Protein AF-A0A812I6Y3-F1 (afdb_monomer_lite)

Secondary structure (DSSP, 8-state):
-----------EEEEEEE-TTS-EEEEEEEEETTSBHHHHHHHHHHHTTS-GGGEEEEETTEEPPTTSBTGGGT--SEEEEEEEEHHHHHHHHHHHHHHHHHTSTT--HHHHHHHHHHHHHHHHHHHHHHHHHTHHHHH--SPPTTHHHHHHH-HHHH-SS--HHHHHHB-TTS-BSSSSS--GGG--HHHHHHH---TT---S----S-------

Foldseek 3Di:
DDDDPDDPDDQWAQEFEAAPVRHTPDDRDIHHQQDFVLVVLVVSCVSNVHDSVQKWKDAPNDTRDRGDGNVVVVRGYYGYIHIGGNVVVVVVVVVVVVVVCVVDPPDDPVVVVCVVCVVVVVVVVVVVVVVVVCVVVVVDPADPDCLCQLQVPACCAPPPDHDPVQLQQAFSNNDGPPDDPDDNPRNDSPVSVVNRDDPPPPPDDDPSDPPPPPDD

Structure (mmCIF, N/CA/C/O backbone):
data_AF-A0A812I6Y3-F1
#
_entry.id   AF-A0A812I6Y3-F1
#
loop_
_atom_site.group_PDB
_atom_site.id
_atom_site.type_symbol
_atom_site.label_atom_id
_atom_site.label_alt_id
_atom_site.label_comp_id
_atom_site.label_asym_id
_atom_site.label_entity_id
_atom_site.label_seq_id
_atom_site.pdbx_PDB_ins_code
_atom_site.Cartn_x
_atom_site.Cartn_y
_atom_site.Cartn_z
_atom_site.occupancy
_atom_site.B_iso_or_equiv
_atom_site.auth_seq_id
_atom_site.auth_comp_id
_atom_site.auth_asym_id
_atom_site.auth_atom_id
_atom_site.pdbx_PDB_model_num
ATOM 1 N N . MET A 1 1 ? -76.476 -5.829 12.405 1.00 42.19 1 MET A N 1
ATOM 2 C CA . MET A 1 1 ? -75.530 -4.706 12.595 1.00 42.19 1 MET A CA 1
ATOM 3 C C . MET A 1 1 ? -74.324 -5.378 13.196 1.00 42.19 1 MET A C 1
ATOM 5 O O . MET A 1 1 ? -74.205 -5.442 14.410 1.00 42.19 1 MET A O 1
ATOM 9 N N . ASP A 1 2 ? -73.574 -6.031 12.317 1.00 35.44 2 ASP A N 1
ATOM 10 C CA . ASP A 1 2 ? -72.583 -7.033 12.686 1.00 35.44 2 ASP A CA 1
ATOM 11 C C . ASP A 1 2 ? -71.200 -6.400 12.647 1.00 35.44 2 ASP A C 1
ATOM 13 O O . ASP A 1 2 ? -70.828 -5.766 11.660 1.00 35.44 2 ASP A O 1
ATOM 17 N N . ASP A 1 3 ? -70.492 -6.562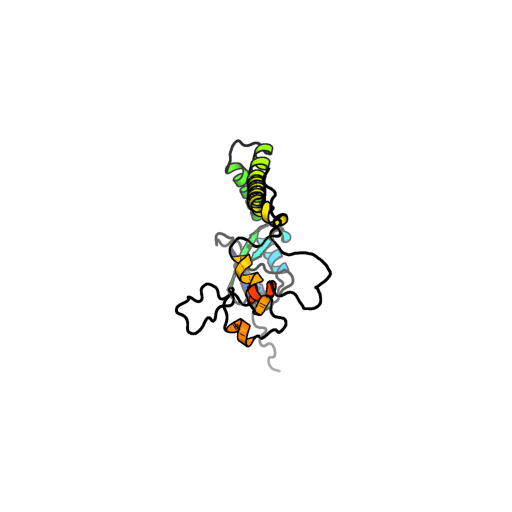 13.760 1.00 41.16 3 ASP A N 1
ATOM 18 C CA . ASP A 1 3 ? -69.083 -6.930 13.836 1.00 41.16 3 ASP A CA 1
ATOM 19 C C . ASP A 1 3 ? -68.162 -6.385 12.739 1.00 41.16 3 ASP A C 1
ATOM 21 O O . ASP A 1 3 ? -67.809 -7.054 11.769 1.00 41.16 3 ASP A O 1
ATOM 25 N N . SER A 1 4 ? -67.642 -5.184 12.978 1.00 39.94 4 SER A N 1
ATOM 26 C CA . SER A 1 4 ? -66.424 -4.701 12.329 1.00 39.94 4 SER A CA 1
ATOM 27 C C . SER A 1 4 ? -65.450 -4.158 13.375 1.00 39.94 4 SER A C 1
ATOM 29 O O . SER A 1 4 ? -65.183 -2.962 13.451 1.00 39.94 4 SER A O 1
ATOM 31 N N . ALA A 1 5 ? -64.934 -5.069 14.202 1.00 38.00 5 ALA A N 1
ATOM 32 C CA . ALA A 1 5 ? -63.750 -4.883 15.042 1.00 38.00 5 ALA A CA 1
ATOM 33 C C . ALA A 1 5 ? -62.845 -6.125 14.923 1.00 38.00 5 ALA A C 1
ATOM 35 O O . ALA A 1 5 ? -62.518 -6.788 15.903 1.00 38.00 5 ALA A O 1
ATOM 36 N N . ALA A 1 6 ? -62.486 -6.481 13.687 1.00 38.84 6 ALA A N 1
ATOM 37 C CA . ALA A 1 6 ? -61.547 -7.555 13.396 1.00 38.84 6 ALA A CA 1
ATOM 38 C C . ALA A 1 6 ? -60.122 -6.994 13.218 1.00 38.84 6 ALA A C 1
ATOM 40 O O . ALA A 1 6 ? -59.865 -6.206 12.313 1.00 38.84 6 ALA A O 1
ATOM 41 N N . ALA A 1 7 ? -59.219 -7.469 14.082 1.00 41.94 7 ALA A N 1
ATOM 42 C CA . ALA A 1 7 ? -57.785 -7.668 13.854 1.00 41.94 7 ALA A CA 1
ATOM 43 C C . ALA A 1 7 ? -56.897 -6.443 13.526 1.00 41.94 7 ALA A C 1
ATOM 45 O O . ALA A 1 7 ? -56.442 -6.267 12.399 1.00 41.94 7 ALA A O 1
ATOM 46 N N . LEU A 1 8 ? -56.493 -5.689 14.556 1.00 43.31 8 LEU A N 1
ATOM 47 C CA . LEU A 1 8 ? -55.157 -5.074 14.571 1.00 43.31 8 LEU A CA 1
ATOM 48 C C . LEU A 1 8 ? -54.206 -6.082 15.220 1.00 43.31 8 LEU A C 1
ATOM 50 O O . LEU A 1 8 ? -54.137 -6.185 16.441 1.00 43.31 8 LEU A O 1
ATOM 54 N N . GLY A 1 9 ? -53.571 -6.888 14.369 1.00 44.41 9 GLY A N 1
ATOM 55 C CA . GLY A 1 9 ? -52.603 -7.905 14.756 1.00 44.41 9 GLY A CA 1
ATOM 56 C C . GLY A 1 9 ? -51.464 -7.332 15.597 1.00 44.41 9 GLY A C 1
ATOM 57 O O . GLY A 1 9 ? -50.960 -6.235 15.357 1.00 44.41 9 GLY A O 1
ATOM 58 N N . ASP A 1 10 ? -51.114 -8.119 16.599 1.00 57.25 10 ASP A N 1
ATOM 59 C CA . ASP A 1 10 ? -50.075 -7.946 17.601 1.00 57.25 10 ASP A CA 1
ATOM 60 C C . ASP A 1 10 ? -48.670 -7.946 16.958 1.00 57.25 10 ASP A C 1
ATOM 62 O O . ASP A 1 10 ? -47.931 -8.922 17.040 1.00 57.25 10 ASP A O 1
ATOM 66 N N . ASP A 1 11 ? -48.298 -6.864 16.260 1.00 74.00 11 ASP A N 1
ATOM 67 C CA . ASP A 1 11 ? -46.934 -6.641 15.744 1.00 74.00 11 ASP A CA 1
ATOM 68 C C . ASP A 1 11 ? -46.012 -6.180 16.886 1.00 74.00 11 ASP A C 1
ATOM 70 O O . ASP A 1 11 ? -45.463 -5.072 16.896 1.00 74.00 11 ASP A O 1
ATOM 74 N N . SER A 1 12 ? -45.903 -7.015 17.909 1.00 75.56 12 SER A N 1
ATOM 75 C CA . SER A 1 12 ? -45.109 -6.773 19.100 1.00 75.56 12 SER A CA 1
ATOM 76 C C . SER A 1 12 ? -43.854 -7.660 19.057 1.00 75.56 12 SER A C 1
ATOM 78 O O . SER A 1 12 ? -43.869 -8.784 18.551 1.00 75.56 12 SER A O 1
ATOM 80 N N . VAL A 1 13 ? -42.706 -7.092 19.425 1.00 82.50 13 VAL A N 1
ATOM 81 C CA . VAL A 1 13 ? -41.385 -7.726 19.309 1.00 82.50 13 VAL A CA 1
ATOM 82 C C . VAL A 1 13 ? -40.854 -7.937 20.717 1.00 82.50 13 VAL A C 1
ATOM 84 O O . VAL A 1 13 ? -40.720 -6.981 21.482 1.00 82.50 13 VAL A O 1
ATOM 87 N N . ASN A 1 14 ? -40.515 -9.182 21.050 1.00 84.69 14 ASN A N 1
ATOM 88 C CA . ASN A 1 14 ? -39.874 -9.504 22.319 1.00 84.69 14 ASN A CA 1
ATOM 89 C C . ASN A 1 14 ? -38.379 -9.246 22.192 1.00 84.69 14 ASN A C 1
ATOM 91 O O . ASN A 1 14 ? -37.686 -9.910 21.417 1.00 84.69 14 ASN A O 1
ATOM 95 N N . ILE A 1 15 ? -37.880 -8.273 22.949 1.00 85.44 15 ILE A N 1
ATOM 96 C CA . ILE A 1 15 ? -36.483 -7.860 22.872 1.00 85.44 15 ILE A CA 1
ATOM 97 C C . ILE A 1 15 ? -35.781 -8.211 24.178 1.00 85.44 15 ILE A C 1
ATOM 99 O O . ILE A 1 15 ? -36.248 -7.886 25.271 1.00 85.44 15 ILE A O 1
ATOM 103 N N . THR A 1 16 ? -34.625 -8.858 24.056 1.00 88.00 16 THR A N 1
ATOM 104 C CA . THR A 1 16 ? -33.692 -9.078 25.163 1.00 88.00 16 THR A CA 1
ATOM 105 C C . THR A 1 16 ? -32.393 -8.334 24.887 1.00 88.00 16 THR A C 1
ATOM 107 O O . THR A 1 16 ? -31.861 -8.357 23.782 1.00 88.00 16 THR A O 1
ATOM 110 N N . GLY A 1 17 ? -31.882 -7.627 25.888 1.00 86.88 17 GLY A N 1
ATOM 111 C CA . GLY A 1 17 ? -30.605 -6.931 25.845 1.00 86.88 17 GLY A CA 1
ATOM 112 C C . GLY A 1 17 ? -29.535 -7.751 26.553 1.00 86.88 17 GLY A C 1
ATOM 113 O O . GLY A 1 17 ? -29.633 -7.961 27.759 1.00 86.88 17 GLY A O 1
ATOM 114 N N . SER A 1 18 ? -28.495 -8.187 25.851 1.00 86.00 18 SER A N 1
ATOM 115 C CA . SER A 1 18 ? -27.320 -8.844 26.433 1.00 86.00 18 SER A CA 1
ATOM 116 C C . SER A 1 18 ? -26.106 -7.919 26.419 1.00 86.00 18 SER A C 1
ATOM 118 O O . SER A 1 18 ? -25.994 -7.030 25.580 1.00 86.00 18 SER A O 1
ATOM 120 N N . ASN A 1 19 ? -25.153 -8.122 27.323 1.00 84.12 19 ASN A N 1
ATOM 121 C CA . ASN A 1 19 ? -23.837 -7.490 27.190 1.00 84.12 19 ASN A CA 1
ATOM 122 C C . ASN A 1 19 ? -22.954 -8.251 26.184 1.00 84.12 19 ASN A C 1
ATOM 124 O O . ASN A 1 19 ? -23.345 -9.279 25.631 1.00 84.12 19 ASN A O 1
ATOM 128 N N . LEU A 1 20 ? -21.728 -7.761 25.976 1.00 75.25 20 LEU A N 1
ATOM 129 C CA . LEU A 1 20 ? -20.729 -8.396 25.106 1.00 75.25 20 LEU A CA 1
ATOM 130 C C . LEU A 1 20 ? -20.284 -9.787 25.589 1.00 75.25 20 LEU A C 1
ATOM 132 O O . LEU A 1 20 ? -19.821 -10.583 24.782 1.00 75.25 20 LEU A O 1
ATOM 136 N N . SER A 1 21 ? -20.435 -10.097 26.881 1.00 75.81 21 SER A N 1
ATOM 137 C CA . SER A 1 21 ? -20.191 -11.444 27.416 1.00 75.81 21 SER A CA 1
ATOM 138 C C . SER A 1 21 ? -21.377 -12.400 27.226 1.00 75.81 21 SER A C 1
ATOM 140 O O . SER A 1 21 ? -21.319 -13.531 27.694 1.00 75.81 21 SER A O 1
ATOM 142 N N . GLY A 1 22 ? -22.455 -11.959 26.569 1.00 75.94 22 GLY A N 1
ATOM 143 C CA . GLY A 1 22 ? -23.638 -12.773 26.288 1.00 75.94 22 GLY A CA 1
ATOM 144 C C . GLY A 1 22 ? -24.607 -12.934 27.463 1.00 75.94 22 GLY A C 1
ATOM 145 O O . GLY A 1 22 ? -25.641 -13.577 27.307 1.00 75.94 22 GLY A O 1
ATOM 146 N N . SER A 1 23 ? -24.334 -12.335 28.628 1.00 83.69 23 SER A N 1
ATOM 147 C CA . SER A 1 23 ? -25.278 -12.363 29.749 1.00 83.69 23 SER A CA 1
ATOM 148 C C . SER A 1 23 ? -26.390 -11.344 29.521 1.00 83.69 23 SER A C 1
ATOM 150 O O . SER A 1 23 ? -2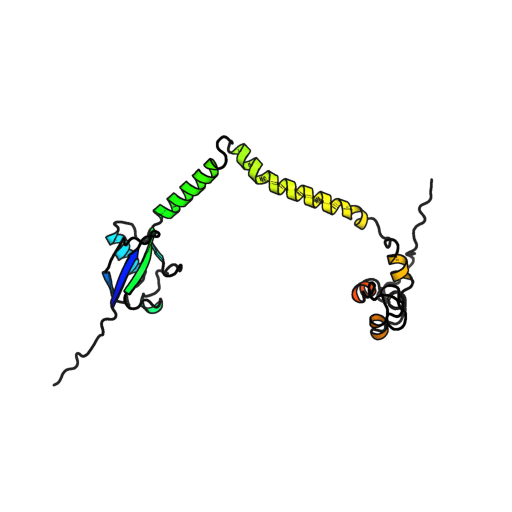6.112 -10.202 29.145 1.00 83.69 23 SER A O 1
ATOM 152 N N . ILE A 1 24 ? -27.631 -11.743 29.780 1.00 85.00 24 ILE A N 1
ATOM 153 C CA . ILE A 1 24 ? -28.811 -10.884 29.662 1.00 85.00 24 ILE A CA 1
ATOM 154 C C . ILE A 1 24 ? -28.743 -9.799 30.744 1.00 85.00 24 ILE A C 1
ATOM 156 O O . ILE A 1 24 ? -28.605 -10.095 31.928 1.00 85.00 24 ILE A O 1
ATOM 160 N N . VAL A 1 25 ? -28.797 -8.538 30.322 1.00 85.94 25 VAL A N 1
ATOM 161 C CA . VAL A 1 25 ? -28.745 -7.339 31.177 1.00 85.94 25 VAL A CA 1
ATOM 162 C C . VAL A 1 25 ? -30.089 -6.610 31.201 1.00 85.94 25 VAL A C 1
ATOM 164 O O . VAL A 1 25 ? -30.364 -5.858 32.132 1.00 85.94 25 VAL A O 1
ATOM 167 N N . TRP A 1 26 ? -30.933 -6.821 30.191 1.00 85.94 26 TRP A N 1
ATOM 168 C CA . TRP A 1 26 ? -32.245 -6.193 30.078 1.00 85.94 26 TRP A CA 1
ATOM 169 C C . TRP A 1 26 ? -33.227 -7.103 29.322 1.00 85.94 26 TRP A C 1
ATOM 171 O O . TRP A 1 26 ? -32.816 -7.875 28.458 1.00 85.94 26 TRP A O 1
ATOM 181 N N . GLY A 1 27 ? -34.521 -7.004 29.628 1.00 83.31 27 GLY A N 1
ATOM 182 C CA . GLY A 1 27 ? -35.582 -7.827 29.034 1.00 83.31 27 GLY A CA 1
ATOM 183 C C . GLY A 1 27 ? -35.810 -9.182 29.733 1.00 83.31 27 GLY A C 1
ATOM 184 O O . GLY A 1 27 ? -35.164 -9.468 30.745 1.00 83.31 27 GLY A O 1
ATOM 185 N N . PRO A 1 28 ? -36.727 -10.022 29.211 1.00 83.50 28 PRO A N 1
ATOM 186 C CA . PRO A 1 28 ? -37.525 -9.803 28.000 1.00 83.50 28 PRO A CA 1
ATOM 187 C C . PRO A 1 28 ? -38.602 -8.731 28.203 1.00 83.50 28 PRO A C 1
ATOM 189 O O . PRO A 1 28 ? -39.336 -8.756 29.188 1.00 83.50 28 PRO A O 1
ATOM 192 N N . GLU A 1 29 ? -38.694 -7.790 27.267 1.00 85.88 29 GLU A N 1
ATOM 193 C CA . GLU A 1 29 ? -39.730 -6.753 27.254 1.00 85.88 29 GLU A CA 1
ATOM 194 C C . GLU A 1 29 ? -40.392 -6.720 25.875 1.00 85.88 29 GLU A C 1
ATOM 196 O O . GLU A 1 29 ? -39.715 -6.850 24.850 1.00 85.88 29 GLU A O 1
ATOM 201 N N . ASN A 1 30 ? -41.719 -6.595 25.860 1.00 85.50 30 ASN A N 1
ATOM 202 C CA . ASN A 1 30 ? -42.488 -6.601 24.627 1.00 85.50 30 ASN A CA 1
ATOM 203 C C . ASN A 1 30 ? -42.682 -5.164 24.125 1.00 85.50 30 ASN A C 1
ATOM 205 O O . ASN A 1 30 ? -43.303 -4.343 24.803 1.00 85.50 30 ASN A O 1
ATOM 209 N N . VAL A 1 31 ? -42.131 -4.863 22.948 1.00 85.88 31 VAL A N 1
ATOM 210 C CA . VAL A 1 31 ? -42.106 -3.517 22.370 1.00 85.88 31 VAL A CA 1
ATOM 211 C C . VAL A 1 31 ? -42.832 -3.516 21.021 1.00 85.88 31 VAL A C 1
ATOM 213 O O . VAL A 1 31 ? -42.541 -4.360 20.172 1.00 85.88 31 VAL A O 1
ATOM 216 N N . PRO A 1 32 ? -43.750 -2.568 20.760 1.00 85.81 32 PRO A N 1
ATOM 217 C CA . PRO A 1 32 ? -44.427 -2.479 19.468 1.00 85.81 32 PRO A CA 1
ATOM 218 C C . PRO A 1 32 ? -43.431 -2.260 18.317 1.00 85.81 32 PRO A C 1
ATOM 220 O O . PRO A 1 32 ? -42.612 -1.343 18.373 1.00 85.81 32 PRO A O 1
ATOM 223 N N . ALA A 1 33 ? -43.547 -3.006 17.213 1.00 81.00 33 ALA A N 1
ATOM 224 C CA . ALA A 1 33 ? -42.631 -2.928 16.061 1.00 81.00 33 ALA A CA 1
ATOM 225 C C . ALA A 1 33 ? -42.583 -1.544 15.375 1.00 81.00 33 ALA A C 1
ATOM 227 O O . ALA A 1 33 ? -41.651 -1.227 14.629 1.00 81.00 33 ALA A O 1
ATOM 228 N N . ARG A 1 34 ? -43.599 -0.710 15.629 1.00 81.50 34 ARG A N 1
ATOM 229 C CA . ARG A 1 34 ? -43.702 0.680 15.159 1.00 81.50 34 ARG A CA 1
ATOM 230 C C . ARG A 1 34 ? -42.867 1.677 15.966 1.00 81.50 34 ARG A C 1
ATOM 232 O O . ARG A 1 34 ? -42.741 2.822 15.539 1.00 81.50 34 ARG A O 1
ATOM 239 N N . GLU A 1 35 ? -42.345 1.288 17.128 1.00 83.12 35 GLU A N 1
ATOM 240 C CA . GLU A 1 35 ? -41.520 2.186 17.931 1.00 83.12 35 GLU A CA 1
ATOM 241 C C . GLU A 1 35 ? -40.180 2.494 17.254 1.00 83.12 35 GLU A C 1
ATOM 243 O O . GLU A 1 35 ? -39.629 1.705 16.479 1.00 83.12 35 GLU A O 1
ATOM 248 N N . SER A 1 36 ? -39.664 3.690 17.541 1.00 87.31 36 SER A N 1
ATOM 249 C CA . SER A 1 36 ? -38.342 4.108 17.093 1.00 87.31 36 SER A CA 1
ATOM 250 C C . SER A 1 36 ? -37.255 3.497 17.971 1.00 87.31 36 SER A C 1
ATOM 252 O O . SER A 1 36 ? -37.438 3.263 19.171 1.00 87.31 36 SER A O 1
ATOM 254 N N . ILE A 1 37 ? -36.074 3.308 17.387 1.00 86.44 37 ILE A N 1
ATOM 255 C CA . ILE A 1 37 ? -34.893 2.840 18.121 1.00 86.44 37 ILE A CA 1
ATOM 256 C C . ILE A 1 37 ? -34.522 3.798 19.263 1.00 86.44 37 ILE A C 1
ATOM 258 O O . ILE A 1 37 ? -34.027 3.356 20.298 1.00 86.44 37 ILE A O 1
ATOM 262 N N . GLU A 1 38 ? -34.800 5.097 19.131 1.00 87.31 38 GLU A N 1
ATOM 263 C CA . GLU A 1 38 ? -34.567 6.064 20.208 1.00 87.31 38 GLU A CA 1
ATOM 264 C C . GLU A 1 38 ? -35.496 5.847 21.416 1.00 87.31 38 GLU A C 1
ATOM 266 O O . GLU A 1 38 ? -35.051 5.987 22.559 1.00 87.31 38 GLU A O 1
ATOM 271 N N . SER A 1 39 ? -36.760 5.467 21.197 1.00 87.31 39 SER A N 1
ATOM 272 C CA . SER A 1 39 ? -37.682 5.098 22.282 1.00 87.31 39 SER A CA 1
ATOM 273 C C . SER A 1 39 ? -37.210 3.835 22.997 1.00 87.31 39 SER A C 1
ATOM 275 O O . SER A 1 39 ? -37.091 3.841 24.225 1.00 87.31 39 SER A O 1
ATOM 277 N N . LEU A 1 40 ? -36.811 2.812 22.233 1.00 87.69 40 LEU A N 1
ATOM 278 C CA . LEU A 1 40 ? -36.209 1.596 22.778 1.00 87.69 40 LEU A CA 1
ATOM 279 C C . LEU A 1 40 ? -34.945 1.917 23.588 1.00 87.69 40 LEU A C 1
ATOM 281 O O . LEU A 1 40 ? -34.776 1.446 24.709 1.00 87.69 40 LEU A O 1
ATOM 285 N N . ARG A 1 41 ? -34.074 2.791 23.074 1.00 88.88 41 ARG A N 1
ATOM 286 C CA . ARG A 1 41 ? -32.860 3.217 23.778 1.00 88.88 41 ARG A CA 1
ATOM 287 C C . ARG A 1 41 ? -33.173 3.894 25.108 1.00 88.88 41 ARG A C 1
ATOM 289 O O . ARG A 1 41 ? -32.461 3.665 26.082 1.00 88.88 41 ARG A O 1
ATOM 296 N N . ARG A 1 42 ? -34.229 4.709 25.179 1.00 88.69 42 ARG A N 1
ATOM 297 C CA . ARG A 1 42 ? -34.679 5.334 26.435 1.00 88.69 42 ARG A CA 1
ATOM 298 C C . ARG A 1 42 ? -35.250 4.315 27.417 1.00 88.69 42 ARG A C 1
ATOM 300 O O . ARG A 1 42 ? -34.997 4.459 28.612 1.00 88.69 42 ARG A O 1
ATOM 307 N N . LEU A 1 43 ? -35.979 3.309 26.935 1.00 88.69 43 LEU A N 1
ATOM 308 C CA . LEU A 1 43 ? -36.486 2.206 27.758 1.00 88.69 43 LEU A CA 1
ATOM 309 C C . LEU A 1 43 ? -35.339 1.398 28.368 1.00 88.69 43 LEU A C 1
ATOM 311 O O . LEU A 1 43 ? -35.247 1.297 29.590 1.00 88.69 43 LEU A O 1
ATOM 315 N N . VAL A 1 44 ? -34.397 0.946 27.536 1.00 88.69 44 VAL A N 1
ATOM 316 C CA . VAL A 1 44 ? -33.190 0.229 27.979 1.00 88.69 44 VAL A CA 1
ATOM 317 C C . VAL A 1 44 ? -32.385 1.082 28.963 1.00 88.69 44 VAL A C 1
ATOM 319 O O . VAL A 1 44 ? -31.961 0.606 30.014 1.00 88.69 44 VAL A O 1
ATOM 322 N N . ALA A 1 45 ? -32.219 2.375 28.675 1.00 87.94 45 ALA A N 1
ATOM 323 C CA . ALA A 1 45 ? -31.513 3.307 29.551 1.00 87.94 45 ALA A CA 1
ATOM 324 C C . ALA A 1 45 ? -32.177 3.468 30.919 1.00 87.94 45 ALA A C 1
ATOM 326 O O . ALA A 1 45 ? -31.484 3.483 31.937 1.00 87.94 45 ALA A O 1
ATOM 327 N N . ARG A 1 46 ? -33.511 3.531 30.954 1.00 88.00 46 ARG A N 1
ATOM 328 C CA . ARG A 1 46 ? -34.281 3.571 32.198 1.00 88.00 46 ARG A CA 1
ATOM 329 C C . ARG A 1 46 ? -34.122 2.272 32.986 1.00 88.00 46 ARG A C 1
ATOM 331 O O . ARG A 1 46 ? -33.849 2.343 34.180 1.00 88.00 46 ARG A O 1
ATOM 338 N N . GLY A 1 47 ? -34.227 1.120 32.321 1.00 84.94 47 GLY A N 1
ATOM 339 C CA . GLY A 1 47 ? -34.043 -0.194 32.947 1.00 84.94 47 GLY A CA 1
ATOM 340 C C . GLY A 1 47 ? -32.645 -0.376 33.544 1.00 84.94 47 GLY A C 1
ATOM 341 O O . GLY A 1 47 ? -32.498 -0.925 34.629 1.00 84.94 47 GLY A O 1
ATOM 342 N N . MET A 1 48 ? -31.621 0.163 32.882 1.00 84.88 48 MET A N 1
ATOM 343 C CA . MET A 1 48 ? -30.229 0.089 33.336 1.00 84.88 48 MET A CA 1
ATOM 344 C C . MET A 1 48 ? -29.796 1.243 34.256 1.00 84.88 48 MET A C 1
ATOM 346 O O . MET A 1 48 ? -28.635 1.280 34.658 1.00 84.88 48 MET A O 1
ATOM 350 N N . GLN A 1 49 ? -30.681 2.200 34.568 1.00 88.69 49 GLN A N 1
ATOM 351 C CA . GLN A 1 49 ? -30.353 3.433 35.305 1.00 88.69 49 GLN A CA 1
ATOM 352 C C . GLN A 1 49 ? -29.167 4.215 34.697 1.00 88.69 49 GLN A C 1
ATOM 354 O O . GLN A 1 49 ? -28.311 4.757 35.398 1.00 88.69 49 GLN A O 1
ATOM 359 N N . LYS A 1 50 ? -29.092 4.271 33.364 1.00 87.50 50 LYS A N 1
ATOM 360 C CA . LYS A 1 50 ? -28.040 4.970 32.610 1.00 87.50 50 LYS A CA 1
ATOM 361 C C . LYS A 1 50 ? -28.644 6.062 31.731 1.00 87.50 50 LYS A C 1
ATOM 363 O O . LYS A 1 50 ? -29.843 6.101 31.476 1.00 87.50 50 LYS A O 1
ATOM 368 N N . GLN A 1 51 ? -27.808 6.980 31.256 1.00 85.38 51 GLN A N 1
ATOM 369 C CA . GLN A 1 51 ? -28.252 8.022 30.331 1.00 85.38 51 GLN A CA 1
ATOM 370 C C . GLN A 1 51 ? -28.415 7.444 28.908 1.00 85.38 51 GLN A C 1
ATOM 372 O O . GLN A 1 51 ? -27.519 6.730 28.455 1.00 85.38 51 GLN A O 1
ATOM 377 N N . PRO A 1 52 ? -29.489 7.778 28.161 1.00 82.75 52 PRO A N 1
ATOM 378 C CA . PRO A 1 52 ? -29.759 7.201 26.837 1.00 82.75 52 PRO A CA 1
ATOM 379 C C . PRO A 1 52 ? -28.622 7.370 25.825 1.00 82.75 52 PRO A C 1
ATOM 381 O O . PRO A 1 52 ? -28.319 6.453 25.069 1.00 82.75 52 PRO A O 1
ATOM 384 N N . HIS A 1 53 ? -27.933 8.514 25.841 1.00 83.50 53 HIS A N 1
ATOM 385 C CA . HIS A 1 53 ? -26.823 8.784 24.924 1.00 83.50 53 HIS A CA 1
ATOM 386 C C . HIS A 1 53 ? -25.583 7.910 25.181 1.00 83.50 53 HIS A C 1
ATOM 388 O O . HIS A 1 53 ? -24.753 7.770 24.284 1.00 83.50 53 HIS A O 1
ATOM 394 N N . ARG A 1 54 ? -25.469 7.295 26.369 1.00 82.19 54 ARG A N 1
ATOM 395 C CA . ARG A 1 54 ? -24.376 6.375 26.715 1.00 82.19 54 ARG A CA 1
ATOM 396 C C . ARG A 1 54 ? -24.620 4.944 26.254 1.00 82.19 54 ARG A C 1
ATOM 398 O O . ARG A 1 54 ? -23.732 4.112 26.420 1.00 82.19 54 ARG A O 1
ATOM 405 N N . ILE A 1 55 ? -25.793 4.645 25.703 1.00 85.31 55 ILE A N 1
ATOM 406 C CA . ILE A 1 55 ? -26.161 3.301 25.269 1.00 85.31 55 ILE A CA 1
ATOM 407 C C . ILE A 1 55 ? -26.111 3.223 23.750 1.00 85.31 55 ILE A C 1
ATOM 409 O O . ILE A 1 55 ? -26.645 4.078 23.041 1.00 85.31 55 ILE A O 1
ATOM 413 N N . ARG A 1 56 ? -25.468 2.173 23.246 1.00 87.31 56 ARG A N 1
ATOM 414 C CA . ARG A 1 56 ? -25.529 1.769 21.846 1.00 87.31 56 ARG A CA 1
ATOM 415 C C . ARG A 1 56 ? -26.134 0.379 21.768 1.00 87.31 56 ARG A C 1
ATOM 417 O O . ARG A 1 56 ? -25.716 -0.517 22.496 1.00 87.31 56 ARG A O 1
ATOM 424 N N . LEU A 1 57 ? -27.121 0.235 20.894 1.00 87.31 57 LEU A N 1
ATOM 425 C CA . LEU A 1 57 ? -27.767 -1.035 20.600 1.00 87.31 57 LEU A CA 1
ATOM 426 C C . LEU A 1 57 ? -27.140 -1.589 19.322 1.00 87.31 57 LEU A C 1
ATOM 428 O O . LEU A 1 57 ? -27.049 -0.881 18.316 1.00 87.31 57 LEU A O 1
ATOM 432 N N . VAL A 1 58 ? -26.672 -2.827 19.390 1.00 87.38 58 VAL A N 1
ATOM 433 C CA . VAL A 1 58 ? -25.996 -3.521 18.297 1.00 87.38 58 VAL A CA 1
ATOM 434 C C . VAL A 1 58 ? -26.743 -4.816 18.014 1.00 87.38 58 VAL A C 1
ATOM 436 O O . VAL A 1 58 ? -27.065 -5.562 18.937 1.00 87.38 58 VAL A O 1
ATOM 439 N N . LYS A 1 59 ? -27.011 -5.091 16.740 1.00 85.88 59 LYS A N 1
ATOM 440 C CA . LYS A 1 59 ? -27.555 -6.365 16.266 1.00 85.88 59 LYS A CA 1
ATOM 441 C C . LYS A 1 59 ? -26.645 -6.892 15.169 1.00 85.88 59 LYS A C 1
ATOM 443 O O . LYS A 1 59 ? -26.299 -6.129 14.280 1.00 85.88 59 LYS A O 1
ATOM 448 N N . ASP A 1 60 ? -26.252 -8.162 15.235 1.00 80.56 60 ASP A N 1
ATOM 449 C CA . ASP A 1 60 ? -25.443 -8.820 14.195 1.00 80.56 60 ASP A CA 1
ATOM 450 C C . ASP A 1 60 ? -24.179 -8.029 13.785 1.00 80.56 60 ASP A C 1
ATOM 452 O O . ASP A 1 60 ? -23.745 -8.057 12.639 1.00 80.56 60 ASP A O 1
ATOM 456 N N . SER A 1 61 ? -23.554 -7.333 14.744 1.00 77.62 61 SER A N 1
ATOM 457 C CA . SER A 1 61 ? -22.406 -6.420 14.549 1.00 77.62 61 SER A CA 1
ATOM 458 C C . SER A 1 61 ? -22.710 -5.074 13.873 1.00 77.62 61 SER A C 1
ATOM 460 O O . SER A 1 61 ? -21.798 -4.268 13.690 1.00 77.62 61 SER A O 1
ATOM 462 N N . GLU A 1 62 ? -23.971 -4.771 13.572 1.00 81.62 62 GLU A N 1
ATOM 463 C CA . GLU A 1 62 ? -24.407 -3.467 13.077 1.00 81.62 62 GLU A CA 1
ATOM 464 C C . GLU A 1 62 ? -24.989 -2.592 14.193 1.00 81.62 62 GLU A C 1
ATOM 466 O O . GLU A 1 62 ? -25.772 -3.030 15.040 1.00 81.62 62 GLU A O 1
ATOM 471 N N . VAL A 1 63 ? -24.600 -1.314 14.199 1.00 84.50 63 VAL A N 1
ATOM 472 C CA . VAL A 1 63 ? -25.113 -0.326 15.155 1.00 84.50 63 VAL A CA 1
ATOM 473 C C . VAL A 1 63 ? -26.461 0.187 14.663 1.00 84.50 63 VAL A C 1
ATOM 475 O O . VAL A 1 63 ? -26.546 0.818 13.606 1.00 84.50 63 VAL A O 1
ATOM 478 N N . LEU A 1 64 ? -27.500 -0.025 15.466 1.00 83.88 64 LEU A N 1
ATOM 479 C CA . LEU A 1 64 ? -28.844 0.449 15.162 1.00 83.88 64 LEU A CA 1
ATOM 480 C C . LEU A 1 64 ? -28.887 1.987 15.203 1.00 83.88 64 LEU A C 1
ATOM 482 O O . LEU A 1 64 ? -28.461 2.617 16.175 1.00 83.88 64 LEU A O 1
ATOM 486 N N . LYS A 1 65 ? -29.391 2.602 14.127 1.00 79.75 65 LYS A N 1
ATOM 487 C CA . LYS A 1 65 ? -29.489 4.064 13.978 1.00 79.75 65 LYS A CA 1
ATOM 488 C C . LYS A 1 65 ? -30.792 4.581 14.595 1.00 79.75 65 LYS A C 1
ATOM 490 O O . LYS A 1 65 ? -31.844 3.997 14.395 1.00 79.75 65 LYS A O 1
ATOM 495 N N . GLY A 1 66 ? -30.735 5.697 15.322 1.00 73.56 66 GLY A N 1
ATOM 496 C CA . GLY A 1 66 ? -31.859 6.175 16.145 1.00 73.56 66 GLY A CA 1
ATOM 497 C C . GLY A 1 66 ? -33.129 6.596 15.389 1.00 73.56 66 GLY A C 1
ATOM 498 O O . GLY A 1 66 ? -34.196 6.638 15.996 1.00 73.56 66 GLY A O 1
ATOM 499 N N . GLU A 1 67 ? -33.032 6.896 14.091 1.00 74.75 67 GLU A N 1
ATOM 500 C CA . GLU A 1 67 ? -34.150 7.409 13.281 1.00 74.75 67 GLU A CA 1
ATOM 501 C C . GLU A 1 67 ? -34.995 6.308 12.618 1.00 74.75 67 GLU A C 1
ATOM 503 O O . GLU A 1 67 ? -36.094 6.586 12.140 1.00 74.75 67 GLU A O 1
ATOM 508 N N . SER A 1 68 ? -34.519 5.058 12.589 1.00 79.44 68 SER A N 1
ATOM 509 C CA . SER A 1 68 ? -35.270 3.938 12.020 1.00 79.44 68 SER A CA 1
ATOM 510 C C . SER A 1 68 ? -36.234 3.304 13.030 1.00 79.44 68 SER A C 1
ATOM 512 O O . SER A 1 68 ? -36.028 3.320 14.248 1.00 79.44 68 SER A O 1
ATOM 514 N N . THR A 1 69 ? -37.320 2.741 12.502 1.00 81.00 69 THR A N 1
ATOM 515 C CA . THR A 1 69 ? -38.266 1.915 13.254 1.00 81.00 69 THR A CA 1
ATOM 516 C C . THR A 1 69 ? -37.747 0.486 13.369 1.00 81.00 69 THR A C 1
ATOM 518 O O . THR A 1 69 ? -36.958 0.024 12.540 1.00 81.00 69 THR A O 1
ATOM 521 N N . LEU A 1 70 ? -38.206 -0.244 14.386 1.00 76.3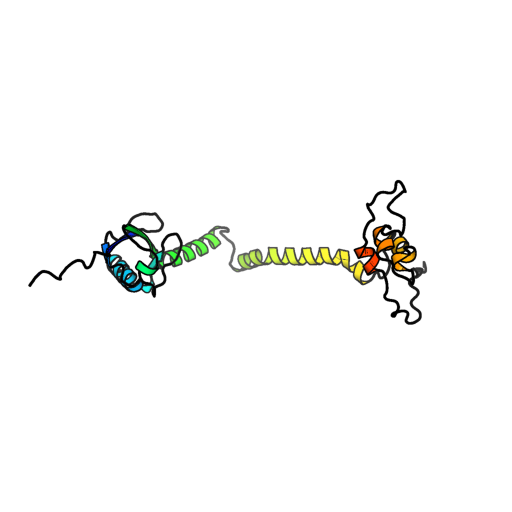8 70 LEU A N 1
ATOM 522 C CA . LEU A 1 70 ? -37.819 -1.646 14.583 1.00 76.38 70 LEU A CA 1
ATOM 523 C C . LEU A 1 70 ? -38.200 -2.508 13.363 1.00 76.38 70 LEU A C 1
ATOM 525 O O . LEU A 1 70 ? -37.406 -3.331 12.902 1.00 76.38 70 LEU A O 1
ATOM 529 N N . ALA A 1 71 ? -39.367 -2.236 12.770 1.00 72.56 71 ALA A N 1
ATOM 530 C CA . ALA A 1 71 ? -39.831 -2.889 11.549 1.00 72.56 71 ALA A CA 1
ATOM 531 C C . ALA A 1 71 ? -38.922 -2.640 10.327 1.00 72.56 71 ALA A C 1
ATOM 533 O O . ALA A 1 71 ? -38.690 -3.565 9.547 1.00 72.56 71 ALA A O 1
ATOM 534 N N . SER A 1 72 ? -38.369 -1.428 10.154 1.00 75.19 72 SER A N 1
ATOM 535 C CA . SER A 1 72 ? -37.500 -1.117 9.003 1.00 75.19 72 SER A CA 1
ATOM 536 C C . SER A 1 72 ? -36.096 -1.714 9.117 1.00 75.19 72 SER A C 1
ATOM 538 O O . SER A 1 72 ? -35.394 -1.829 8.118 1.00 75.19 72 SER A O 1
ATOM 540 N N . GLN A 1 73 ? -35.710 -2.149 10.317 1.00 74.50 73 GLN A N 1
ATOM 541 C CA . GLN A 1 73 ? -34.468 -2.876 10.597 1.00 74.50 73 GLN A CA 1
ATOM 542 C C . GLN A 1 73 ? -34.667 -4.403 10.595 1.00 74.50 73 GLN A C 1
ATOM 544 O O . GLN A 1 73 ? -33.799 -5.155 11.041 1.00 74.50 73 GLN A O 1
ATOM 549 N N . GLY A 1 74 ? -35.827 -4.876 10.120 1.00 74.06 74 GLY A N 1
ATOM 550 C CA . GLY A 1 74 ? -36.125 -6.302 10.001 1.00 74.06 74 GLY A CA 1
ATOM 551 C C . GLY A 1 74 ? -36.198 -7.027 11.348 1.00 74.06 74 GLY A C 1
ATOM 552 O O . GLY A 1 74 ? -35.898 -8.218 11.418 1.00 74.06 74 GLY A O 1
ATOM 553 N N . LEU A 1 75 ? -36.546 -6.325 12.430 1.00 76.12 75 LEU A N 1
ATOM 554 C CA . LEU A 1 75 ? -36.737 -6.928 13.749 1.00 76.12 75 LEU A CA 1
ATOM 555 C C . LEU A 1 75 ? -38.156 -7.498 13.824 1.00 76.12 75 LEU A C 1
ATOM 557 O O . LEU A 1 75 ? -39.127 -6.744 13.833 1.00 76.12 75 LEU A O 1
ATOM 561 N N . LYS A 1 76 ? -38.277 -8.827 13.835 1.00 77.19 76 LYS A N 1
ATOM 562 C CA . LYS A 1 76 ? -39.547 -9.549 13.987 1.00 77.19 76 LYS A CA 1
ATOM 563 C C . LYS A 1 76 ? -39.362 -10.701 14.973 1.00 77.19 76 LYS A C 1
ATOM 565 O O . LYS A 1 76 ? -38.346 -11.387 14.904 1.00 77.19 76 LYS A O 1
ATOM 570 N N . GLY A 1 77 ? -40.351 -10.931 15.836 1.00 78.81 77 GLY A N 1
ATOM 571 C CA . GLY A 1 77 ? -40.352 -12.046 16.786 1.00 78.81 77 GLY A CA 1
ATOM 572 C C . GLY A 1 77 ? -39.462 -11.808 18.008 1.00 78.81 77 GLY A C 1
ATOM 573 O O . GLY A 1 77 ? -39.547 -10.758 18.641 1.00 78.81 77 GLY A O 1
ATOM 574 N N . GLU A 1 78 ? -38.640 -12.797 18.357 1.00 81.69 78 GLU A N 1
ATOM 575 C CA . GLU A 1 78 ? -37.701 -12.730 19.479 1.00 81.69 78 GLU A CA 1
ATOM 576 C C . GLU A 1 78 ? -36.328 -12.262 18.984 1.00 81.69 78 GLU A C 1
ATOM 578 O O . GLU A 1 78 ? -35.706 -12.902 18.135 1.00 81.69 78 GLU A O 1
ATOM 583 N N . VAL A 1 79 ? -35.865 -11.114 19.482 1.00 83.38 79 VAL A N 1
ATOM 584 C CA . VAL A 1 79 ? -34.616 -10.488 19.035 1.00 83.38 79 VAL A CA 1
ATOM 585 C C . VAL A 1 79 ? -33.695 -10.249 20.222 1.00 83.38 79 VAL A C 1
ATOM 587 O O . VAL A 1 79 ? -34.045 -9.549 21.173 1.00 83.38 79 VAL A O 1
ATOM 590 N N . GLN A 1 80 ? -32.477 -10.776 20.124 1.00 83.81 80 GLN A N 1
ATOM 591 C CA . GLN A 1 80 ? -31.401 -10.480 21.061 1.00 83.81 80 GLN A CA 1
ATOM 592 C C . GLN A 1 80 ? -30.582 -9.286 20.553 1.00 83.81 80 GLN A C 1
ATOM 594 O O . GLN A 1 80 ? -30.065 -9.297 19.436 1.00 83.81 80 GLN A O 1
ATOM 599 N N . LEU A 1 81 ? -30.464 -8.244 21.372 1.00 85.19 81 LEU A N 1
ATOM 600 C CA . LEU A 1 81 ? -29.669 -7.050 21.099 1.00 85.19 81 LEU A CA 1
ATOM 601 C C . LEU A 1 81 ? -28.472 -6.991 22.039 1.00 85.19 81 LEU A C 1
ATOM 603 O O . LEU A 1 81 ? -28.607 -7.161 23.248 1.00 85.19 81 LEU A O 1
ATOM 607 N N . GLN A 1 82 ? -27.302 -6.663 21.505 1.00 85.62 82 GLN A N 1
ATOM 608 C CA . GLN A 1 82 ? -26.140 -6.347 22.321 1.00 85.62 82 GLN A CA 1
ATOM 609 C C . GLN A 1 82 ? -26.198 -4.887 22.773 1.00 85.62 82 GLN A C 1
ATOM 611 O O . GLN A 1 82 ? -26.240 -3.957 21.965 1.00 85.62 82 GLN A O 1
ATOM 616 N N . VAL A 1 83 ? -26.184 -4.682 24.086 1.00 84.25 83 VAL A N 1
ATOM 617 C CA . VAL A 1 83 ? -26.188 -3.369 24.724 1.00 84.25 83 VAL A CA 1
ATOM 618 C C . VAL A 1 83 ? -24.755 -3.006 25.102 1.00 84.25 83 VAL A C 1
ATOM 620 O O . VAL A 1 83 ? -24.162 -3.596 26.007 1.00 84.25 83 VAL A O 1
ATOM 623 N N . VAL A 1 84 ? -24.190 -2.018 24.409 1.00 81.94 84 VAL A N 1
ATOM 624 C CA . VAL A 1 84 ? -22.836 -1.513 24.662 1.00 81.94 84 VAL A CA 1
ATOM 625 C C . VAL A 1 84 ? -22.931 -0.157 25.351 1.00 81.94 84 VAL A C 1
ATOM 627 O O . VAL A 1 84 ? -23.483 0.800 24.803 1.00 81.94 84 VAL A O 1
ATOM 630 N N . THR A 1 85 ? -22.383 -0.061 26.561 1.00 79.25 85 THR A N 1
ATOM 631 C CA . THR A 1 85 ? -22.310 1.192 27.320 1.00 79.25 85 THR A CA 1
ATOM 632 C C . THR A 1 85 ? -21.008 1.937 27.013 1.00 79.25 85 THR A C 1
ATOM 634 O O . THR A 1 85 ? -19.942 1.335 26.911 1.00 79.25 85 THR A O 1
ATOM 637 N N . GLN A 1 86 ? -21.064 3.264 26.874 1.00 67.94 86 GLN A N 1
ATOM 638 C CA . GLN A 1 86 ? -19.876 4.093 26.614 1.00 67.94 86 GLN A CA 1
ATOM 639 C C . GLN A 1 86 ? -18.831 4.035 27.736 1.00 67.94 86 GLN A C 1
ATOM 641 O O . GLN A 1 86 ? -17.643 4.121 27.433 1.00 67.94 86 GLN A O 1
ATOM 646 N N . ASP A 1 87 ? -19.251 3.800 28.984 1.00 66.56 87 ASP A N 1
ATOM 647 C CA . ASP A 1 87 ? -18.347 3.592 30.127 1.00 66.56 87 ASP A CA 1
ATOM 648 C C . ASP A 1 87 ? -17.338 2.454 29.840 1.00 66.56 87 ASP A C 1
ATOM 650 O O . ASP A 1 87 ? -16.184 2.498 30.261 1.00 66.56 87 ASP A O 1
ATOM 654 N N . PHE A 1 88 ? -17.745 1.436 29.070 1.00 61.28 88 PHE A N 1
ATOM 655 C CA . PHE A 1 88 ? -16.870 0.337 28.663 1.00 61.28 88 PHE A CA 1
ATOM 656 C C . PHE A 1 88 ? -15.853 0.761 27.596 1.00 61.28 88 PHE A C 1
ATOM 658 O O . PHE A 1 88 ? -14.706 0.328 27.634 1.00 61.28 88 PHE A O 1
ATOM 665 N N . THR A 1 89 ? -16.235 1.645 26.674 1.00 60.03 89 THR A N 1
ATOM 666 C CA . THR A 1 89 ? -15.331 2.190 25.649 1.00 60.03 89 THR A CA 1
ATOM 667 C C . THR A 1 89 ? -14.244 3.063 26.268 1.00 60.03 89 THR A C 1
ATOM 669 O O . THR A 1 89 ? -13.090 2.988 25.852 1.00 60.03 89 THR A O 1
ATOM 672 N N . GLU A 1 90 ? -14.589 3.875 27.269 1.00 68.00 90 GLU A N 1
ATOM 673 C CA . GLU A 1 90 ? -13.608 4.663 28.024 1.00 68.00 90 GLU A CA 1
ATOM 674 C C . GLU A 1 90 ? -12.666 3.750 28.804 1.00 68.00 90 GLU A C 1
ATOM 676 O O . GLU A 1 90 ? -11.451 3.882 28.684 1.00 68.00 90 GLU A O 1
ATOM 681 N N . LYS A 1 91 ? -13.203 2.724 29.470 1.00 68.38 91 LYS A N 1
ATOM 682 C CA . LYS A 1 91 ? -12.395 1.730 30.180 1.00 68.38 91 LYS A CA 1
ATOM 683 C C . LYS A 1 91 ? -11.495 0.911 29.249 1.00 68.38 91 LYS A C 1
ATOM 685 O O . LYS A 1 91 ? -10.378 0.582 29.627 1.00 68.38 91 LYS A O 1
ATOM 690 N N . ILE A 1 92 ? -11.932 0.602 28.024 1.00 64.06 92 ILE A N 1
ATOM 691 C CA . ILE A 1 92 ? -11.071 -0.009 26.999 1.00 64.06 92 ILE A CA 1
ATOM 692 C C . ILE A 1 92 ? -9.958 0.951 26.595 1.00 64.06 92 ILE A C 1
ATOM 694 O O . ILE A 1 92 ? -8.821 0.510 26.492 1.00 64.06 92 ILE A O 1
ATOM 698 N N . LYS A 1 93 ? -10.245 2.241 26.393 1.00 66.50 93 LYS A N 1
ATOM 699 C CA . LYS A 1 93 ? -9.211 3.235 26.070 1.00 66.50 93 LYS A CA 1
ATOM 700 C C . LYS A 1 93 ? -8.204 3.395 27.205 1.00 66.50 93 LYS A C 1
ATOM 702 O O . LYS A 1 93 ? -7.010 3.440 26.938 1.00 66.50 93 LYS A O 1
ATOM 707 N N . GLU A 1 94 ? -8.656 3.413 28.454 1.00 73.00 94 GLU A N 1
ATOM 708 C CA . GLU A 1 94 ? -7.788 3.430 29.637 1.00 73.00 94 GLU A CA 1
ATOM 709 C C . GLU A 1 94 ? -6.980 2.134 29.773 1.00 73.00 94 GLU A C 1
ATOM 711 O O . GLU A 1 94 ? -5.789 2.166 30.083 1.00 73.00 94 GLU A O 1
ATOM 716 N N . MET A 1 95 ? -7.585 0.976 29.491 1.00 64.12 95 MET A N 1
ATOM 717 C CA . MET A 1 95 ? -6.874 -0.303 29.454 1.00 64.12 95 MET A CA 1
ATOM 718 C C . MET A 1 95 ? -5.865 -0.355 28.307 1.00 64.12 95 MET A C 1
ATOM 720 O O . MET A 1 95 ? -4.761 -0.832 28.506 1.00 64.12 95 MET A O 1
ATOM 724 N N . GLN A 1 96 ? -6.183 0.161 27.124 1.00 62.38 96 GLN A N 1
ATOM 725 C CA . GLN A 1 96 ? -5.253 0.241 25.996 1.00 62.38 96 GLN A CA 1
ATOM 726 C C . GLN A 1 96 ? -4.115 1.224 26.278 1.00 62.38 96 GLN A C 1
ATOM 728 O O . GLN A 1 96 ? -2.964 0.904 25.995 1.00 62.38 96 GLN A O 1
ATOM 733 N N . ALA A 1 97 ? -4.408 2.368 26.899 1.00 63.66 97 ALA A N 1
ATOM 734 C CA . ALA A 1 97 ? -3.401 3.327 27.337 1.00 63.66 97 ALA A CA 1
ATOM 735 C C . ALA A 1 97 ? -2.482 2.714 28.404 1.00 63.66 97 ALA A C 1
ATOM 737 O O . ALA A 1 97 ? -1.263 2.760 28.271 1.00 63.66 97 ALA A O 1
ATOM 738 N N . SER A 1 98 ? -3.048 2.054 29.418 1.00 63.25 98 SER A N 1
ATOM 739 C CA . SER A 1 98 ? -2.260 1.389 30.461 1.00 63.25 98 SER A CA 1
ATOM 740 C C . SER A 1 98 ? -1.515 0.153 29.956 1.00 63.25 98 SER A C 1
ATOM 742 O O . SER A 1 98 ? -0.406 -0.097 30.413 1.00 63.25 98 SER A O 1
ATOM 744 N N . MET A 1 99 ? -2.048 -0.593 28.984 1.00 55.78 99 MET A N 1
ATOM 745 C CA . MET A 1 99 ? -1.331 -1.685 28.317 1.00 55.78 99 MET A CA 1
ATOM 746 C C . MET A 1 99 ? -0.191 -1.162 27.440 1.00 55.78 99 MET A C 1
ATOM 748 O O . MET A 1 99 ? 0.872 -1.771 27.446 1.00 55.78 99 MET A O 1
ATOM 752 N N . GLY A 1 100 ? -0.354 -0.017 26.770 1.00 54.38 100 GLY A N 1
ATOM 753 C CA . GLY A 1 100 ? 0.739 0.669 26.073 1.00 54.38 100 GLY A CA 1
ATOM 754 C C . GLY A 1 100 ? 1.903 1.009 27.010 1.00 54.38 100 GLY A C 1
ATOM 755 O O . GLY A 1 100 ? 3.052 0.735 26.678 1.00 54.38 100 GLY A O 1
ATOM 756 N N . VAL A 1 101 ? 1.605 1.480 28.228 1.00 52.03 101 VAL A N 1
ATOM 757 C CA . VAL A 1 101 ? 2.608 1.705 29.290 1.00 52.03 101 VAL A CA 1
ATOM 758 C C . VAL A 1 101 ? 3.191 0.388 29.833 1.00 52.03 101 VAL A C 1
ATOM 760 O O . VAL A 1 101 ? 4.367 0.312 30.180 1.00 52.03 101 VAL A O 1
ATOM 763 N N . LYS A 1 102 ? 2.390 -0.683 29.898 1.00 52.09 102 LYS A N 1
ATOM 764 C CA . LYS A 1 102 ? 2.794 -1.971 30.489 1.00 52.09 102 LYS A CA 1
ATOM 765 C C . LYS A 1 102 ? 3.633 -2.856 29.561 1.00 52.09 102 LYS A C 1
ATOM 767 O O . LYS A 1 102 ? 4.265 -3.786 30.052 1.00 52.09 102 LYS A O 1
ATOM 772 N N . ILE A 1 103 ? 3.655 -2.590 28.252 1.00 54.94 103 ILE A N 1
ATOM 773 C CA . ILE A 1 103 ? 4.482 -3.340 27.289 1.00 54.94 103 ILE A CA 1
ATOM 774 C C . ILE A 1 103 ? 5.977 -2.986 27.433 1.00 54.94 103 ILE A C 1
ATOM 776 O O . ILE A 1 103 ? 6.821 -3.816 27.104 1.00 54.94 103 ILE A O 1
ATOM 780 N N . MET A 1 104 ? 6.328 -1.822 27.999 1.00 53.22 104 MET A N 1
ATOM 781 C CA . MET A 1 104 ? 7.717 -1.452 28.319 1.00 53.22 104 MET A CA 1
ATOM 782 C C . MET A 1 104 ? 7.807 -0.691 29.655 1.00 53.22 104 MET A C 1
ATOM 784 O O . MET A 1 104 ? 7.932 0.535 29.666 1.00 53.22 104 MET A O 1
ATOM 788 N N . PRO A 1 105 ? 7.734 -1.384 30.805 1.00 54.16 105 PRO A N 1
ATOM 789 C CA . PRO A 1 105 ? 7.847 -0.729 32.102 1.00 54.16 105 PRO A CA 1
ATOM 790 C C . PRO A 1 105 ? 9.247 -0.121 32.274 1.00 54.16 105 PRO A C 1
ATOM 792 O O . PRO A 1 105 ? 10.247 -0.833 32.212 1.00 54.16 105 PRO A O 1
ATOM 795 N N . GLY A 1 106 ? 9.311 1.192 32.517 1.00 65.31 106 GLY A N 1
ATOM 796 C CA . GLY A 1 106 ? 10.545 1.903 32.875 1.00 65.31 106 GLY A CA 1
ATOM 797 C C . GLY A 1 106 ? 11.089 2.886 31.837 1.00 65.31 106 GLY A C 1
ATOM 798 O O . GLY A 1 106 ? 12.075 3.552 32.137 1.00 65.31 106 GLY A O 1
ATOM 799 N N . LEU A 1 107 ? 10.463 3.021 30.663 1.00 63.03 107 LEU A N 1
ATOM 800 C CA . LEU A 1 107 ? 10.811 4.088 29.720 1.00 63.03 107 LEU A CA 1
ATOM 801 C C . LEU A 1 107 ? 10.034 5.368 30.044 1.00 63.03 107 LEU A C 1
ATOM 803 O O . LEU A 1 107 ? 8.820 5.350 30.236 1.00 63.03 107 LEU A O 1
ATOM 807 N N . SER A 1 108 ? 10.743 6.490 30.068 1.00 77.62 108 SER A N 1
ATOM 808 C CA . SER A 1 108 ? 10.147 7.824 30.101 1.00 77.62 108 SER A CA 1
ATOM 809 C C . SER A 1 108 ? 9.386 8.130 28.802 1.00 77.62 108 SER A C 1
ATOM 811 O O . SER A 1 108 ? 9.708 7.601 27.734 1.00 77.62 108 SER A O 1
ATOM 813 N N . ASP A 1 109 ? 8.430 9.062 28.851 1.00 76.50 109 ASP A N 1
ATOM 814 C CA . ASP A 1 109 ? 7.675 9.517 27.667 1.00 76.50 109 ASP A CA 1
ATOM 815 C C . ASP A 1 109 ? 8.588 9.972 26.510 1.00 76.50 109 ASP A C 1
ATOM 817 O O . ASP A 1 109 ? 8.259 9.831 25.329 1.00 76.50 109 ASP A O 1
ATOM 821 N N . ALA A 1 110 ? 9.768 10.510 26.836 1.00 75.94 110 ALA A N 1
ATOM 822 C CA . ALA A 1 110 ? 10.767 10.922 25.857 1.00 75.94 110 ALA A CA 1
ATOM 823 C C . ALA A 1 110 ? 11.436 9.728 25.155 1.00 75.94 110 ALA A C 1
ATOM 825 O O . ALA A 1 110 ? 11.751 9.808 23.966 1.00 75.94 110 ALA A O 1
ATOM 826 N N . GLU A 1 111 ? 11.658 8.626 25.867 1.00 78.38 111 GLU A N 1
ATOM 827 C CA . GLU A 1 111 ? 12.216 7.393 25.307 1.00 78.38 111 GLU A CA 1
ATOM 828 C C . GLU A 1 111 ? 11.176 6.649 24.470 1.00 78.38 111 GLU A C 1
ATOM 830 O O . GLU A 1 111 ? 11.513 6.157 23.394 1.00 78.38 111 GLU A O 1
ATOM 835 N N . MET A 1 112 ? 9.904 6.674 24.883 1.00 73.12 112 MET A N 1
ATOM 836 C CA . MET A 1 112 ? 8.800 6.158 24.071 1.00 73.12 112 MET A CA 1
ATOM 837 C C . MET A 1 112 ? 8.691 6.879 22.724 1.00 73.12 112 MET A C 1
ATOM 839 O O . MET A 1 112 ? 8.672 6.229 21.681 1.00 73.12 112 MET A O 1
ATOM 843 N N . ARG A 1 113 ? 8.725 8.219 22.713 1.00 79.38 113 ARG A N 1
ATOM 844 C CA . ARG A 1 113 ? 8.694 8.988 21.454 1.00 79.38 113 ARG A CA 1
ATOM 845 C C . ARG A 1 113 ? 9.868 8.658 20.534 1.00 79.38 113 ARG A C 1
ATOM 847 O O . ARG A 1 113 ? 9.709 8.621 19.317 1.00 79.38 113 ARG A O 1
ATOM 854 N N . LYS A 1 114 ? 11.056 8.406 21.092 1.00 78.69 114 LYS A N 1
ATOM 855 C CA . LYS A 1 114 ? 12.220 7.978 20.300 1.00 78.69 114 LYS A CA 1
ATOM 856 C C . LYS A 1 114 ? 12.016 6.579 19.720 1.00 78.69 114 LYS A C 1
ATOM 858 O O . LYS A 1 114 ? 12.323 6.380 18.547 1.00 78.69 114 LYS A O 1
ATOM 863 N N . ALA A 1 115 ? 11.480 5.644 20.503 1.00 79.94 115 ALA A N 1
ATOM 864 C CA . ALA A 1 115 ? 11.197 4.282 20.057 1.00 79.94 115 ALA A CA 1
ATOM 865 C C . ALA A 1 115 ? 10.142 4.238 18.938 1.00 79.94 115 ALA A C 1
ATOM 867 O O . ALA A 1 115 ? 10.276 3.447 18.008 1.00 79.94 115 ALA A O 1
ATOM 868 N N . GLU A 1 116 ? 9.145 5.124 18.977 1.00 83.88 116 GLU A N 1
ATOM 869 C CA . GLU A 1 116 ? 8.134 5.240 17.921 1.00 83.88 116 GLU A CA 1
ATOM 870 C C . GLU A 1 116 ? 8.702 5.803 16.610 1.00 83.88 116 GLU A C 1
ATOM 872 O O . GLU A 1 116 ? 8.329 5.343 15.534 1.00 83.88 116 GLU A O 1
ATOM 877 N N . VAL A 1 117 ? 9.620 6.775 16.673 1.00 86.25 117 VAL A N 1
ATOM 878 C CA . VAL A 1 117 ? 10.171 7.453 15.480 1.00 86.25 117 VAL A CA 1
ATOM 879 C C . VAL A 1 117 ? 11.324 6.675 14.837 1.00 86.25 117 VAL A C 1
ATOM 881 O O . VAL A 1 117 ? 11.496 6.711 13.615 1.00 86.25 117 VAL A O 1
ATOM 884 N N . PHE A 1 118 ? 12.107 5.947 15.635 1.00 89.94 118 PHE A N 1
ATOM 885 C CA . PHE A 1 118 ? 13.276 5.195 15.179 1.00 89.94 118 PHE A CA 1
ATOM 886 C C . PHE A 1 118 ? 13.027 4.248 13.986 1.00 89.94 118 PHE A C 1
ATOM 888 O O . PHE A 1 118 ? 13.805 4.319 13.031 1.00 89.94 118 PHE A O 1
ATOM 895 N N . PRO A 1 119 ? 11.973 3.402 13.953 1.00 92.38 119 PRO A N 1
ATOM 896 C CA . PRO A 1 119 ? 11.747 2.504 12.820 1.00 92.38 119 PRO A CA 1
ATOM 897 C C . PRO A 1 119 ? 11.478 3.261 11.515 1.00 92.38 119 PRO A C 1
ATOM 899 O O . PRO A 1 119 ? 11.986 2.870 10.466 1.00 92.38 119 PRO A O 1
ATOM 902 N N . TYR A 1 120 ? 10.748 4.377 11.563 1.00 91.62 120 TYR A N 1
ATOM 903 C CA . TYR A 1 120 ? 10.484 5.192 10.375 1.00 91.62 120 TYR A CA 1
ATOM 904 C C . TYR A 1 120 ? 11.750 5.873 9.857 1.00 91.62 120 TYR A C 1
ATOM 906 O O . TYR A 1 120 ? 11.977 5.913 8.649 1.00 91.62 120 TYR A O 1
ATOM 914 N N . LEU A 1 121 ? 12.601 6.364 10.762 1.00 94.44 121 LEU A N 1
ATOM 915 C CA . LEU A 1 121 ? 13.890 6.941 10.390 1.00 94.44 121 LEU A CA 1
ATOM 916 C C . LEU A 1 121 ? 14.810 5.885 9.762 1.00 94.44 121 LEU A C 1
ATOM 918 O O . LEU A 1 121 ? 15.425 6.150 8.732 1.00 94.44 121 LEU A O 1
ATOM 922 N N . ALA A 1 122 ? 14.867 4.683 10.339 1.00 94.69 122 ALA A N 1
ATOM 923 C CA . ALA A 1 122 ? 15.643 3.573 9.795 1.00 94.69 122 ALA A CA 1
ATOM 924 C C . ALA A 1 122 ? 15.158 3.168 8.392 1.00 94.69 122 ALA A C 1
ATOM 926 O O . ALA A 1 122 ? 15.977 2.984 7.491 1.00 94.69 122 ALA A O 1
ATOM 927 N N . LEU A 1 123 ? 13.839 3.098 8.180 1.00 96.19 123 LEU A N 1
ATOM 928 C CA . LEU A 1 123 ? 13.247 2.835 6.866 1.00 96.19 123 LEU A CA 1
ATOM 929 C C . LEU A 1 123 ? 13.589 3.931 5.852 1.00 96.19 123 LEU A C 1
ATOM 931 O O . LEU A 1 123 ? 13.989 3.620 4.731 1.00 96.19 123 LEU A O 1
ATOM 935 N N . LEU A 1 124 ? 13.483 5.203 6.244 1.00 96.38 124 LEU A N 1
ATOM 936 C CA . LEU A 1 124 ? 13.828 6.330 5.379 1.00 96.38 124 LEU A CA 1
ATOM 937 C C . LEU A 1 124 ? 15.301 6.276 4.958 1.00 96.38 124 LEU A C 1
ATOM 939 O O . LEU A 1 124 ? 15.608 6.382 3.772 1.00 96.38 124 LEU A O 1
ATOM 943 N N . VAL A 1 125 ? 16.211 6.072 5.915 1.00 96.94 125 VAL A N 1
ATOM 944 C CA . VAL A 1 125 ? 17.649 5.948 5.641 1.00 96.94 125 VAL A CA 1
ATOM 945 C C . VAL A 1 125 ? 17.925 4.749 4.734 1.00 96.94 125 VAL A C 1
ATOM 947 O O . VAL A 1 125 ? 18.662 4.885 3.760 1.00 96.94 125 VAL A O 1
ATOM 950 N N . GLY A 1 126 ? 17.295 3.600 4.990 1.00 96.81 126 GLY A N 1
ATOM 951 C CA . GLY A 1 126 ? 17.404 2.419 4.132 1.00 96.81 126 GLY A CA 1
ATOM 952 C C . GLY A 1 126 ? 16.967 2.698 2.692 1.00 96.81 126 GLY A C 1
ATOM 953 O O . GLY A 1 126 ? 17.682 2.352 1.752 1.00 96.81 126 GLY A O 1
ATOM 954 N N . GLN A 1 127 ? 15.847 3.400 2.509 1.00 96.00 127 GLN A N 1
ATOM 955 C CA . GLN A 1 127 ? 15.350 3.772 1.186 1.00 96.00 127 GLN A CA 1
ATOM 956 C C . GLN A 1 127 ? 16.314 4.716 0.455 1.00 96.00 127 GLN A C 1
ATOM 958 O O . GLN A 1 127 ? 16.577 4.534 -0.735 1.00 96.00 127 GLN A O 1
ATOM 963 N N . LEU A 1 128 ? 16.880 5.699 1.163 1.00 96.25 128 LEU A N 1
ATOM 964 C CA . LEU A 1 128 ? 17.869 6.621 0.602 1.00 96.25 128 LEU A CA 1
ATOM 965 C C . LEU A 1 128 ? 19.155 5.896 0.189 1.00 96.25 128 LEU A C 1
ATOM 967 O O . LEU A 1 128 ? 19.689 6.181 -0.880 1.00 96.25 128 LEU A O 1
ATOM 971 N N . LEU A 1 129 ? 19.625 4.930 0.983 1.00 96.00 129 LEU A N 1
ATOM 972 C CA . LEU A 1 129 ? 20.797 4.119 0.644 1.00 96.00 129 LEU A CA 1
ATOM 973 C C . LEU A 1 129 ? 20.552 3.243 -0.590 1.00 96.00 129 LEU A C 1
ATOM 975 O O . LEU A 1 129 ? 21.420 3.157 -1.456 1.00 96.00 129 LEU A O 1
ATOM 979 N N . ILE A 1 130 ? 19.362 2.648 -0.718 1.00 94.94 130 ILE A N 1
ATOM 980 C CA . ILE A 1 130 ? 18.978 1.899 -1.924 1.00 94.94 130 ILE A CA 1
ATOM 981 C C . ILE A 1 130 ? 18.989 2.825 -3.141 1.00 94.94 130 ILE A C 1
ATOM 983 O O . ILE A 1 130 ? 19.622 2.505 -4.145 1.00 94.94 130 ILE A O 1
ATOM 987 N N . LEU A 1 131 ? 18.351 3.995 -3.054 1.00 92.81 131 LEU A N 1
ATOM 988 C CA . LEU A 1 131 ? 18.319 4.965 -4.152 1.00 92.81 131 LEU A CA 1
ATOM 989 C C . LEU A 1 131 ? 19.715 5.486 -4.515 1.00 92.81 131 LEU A C 1
ATOM 991 O O . LEU A 1 131 ? 19.996 5.697 -5.693 1.00 92.81 131 LEU A O 1
ATOM 995 N N . ALA A 1 132 ? 20.615 5.627 -3.539 1.00 92.44 132 ALA A N 1
ATOM 996 C CA . ALA A 1 132 ? 21.993 6.043 -3.778 1.00 92.44 132 ALA A CA 1
ATOM 997 C C . ALA A 1 132 ? 22.751 5.069 -4.701 1.00 92.44 132 ALA A C 1
ATOM 999 O O . ALA A 1 132 ? 23.576 5.513 -5.497 1.00 92.44 132 ALA A O 1
ATOM 1000 N N . THR A 1 133 ? 22.431 3.767 -4.693 1.00 88.69 133 THR A N 1
ATOM 1001 C CA . THR A 1 133 ? 23.028 2.801 -5.645 1.00 88.69 133 THR A CA 1
ATOM 1002 C C . THR A 1 133 ? 22.630 3.067 -7.104 1.00 88.69 133 THR A C 1
ATOM 1004 O O . THR A 1 133 ? 23.384 2.744 -8.027 1.00 88.69 133 THR A O 1
ATOM 1007 N N . TYR A 1 134 ? 21.490 3.730 -7.318 1.00 85.50 134 TYR A N 1
ATOM 1008 C CA . TYR A 1 134 ? 21.014 4.185 -8.624 1.00 85.50 134 TYR A CA 1
ATOM 1009 C C . TYR A 1 134 ? 21.459 5.615 -8.958 1.00 85.50 134 TYR A C 1
ATOM 1011 O O . TYR A 1 134 ? 21.200 6.077 -10.066 1.00 85.50 134 TYR A O 1
ATOM 1019 N N . ALA A 1 135 ? 22.162 6.324 -8.063 1.00 87.19 135 ALA A N 1
ATOM 1020 C CA . ALA A 1 135 ? 22.601 7.704 -8.302 1.00 87.19 135 ALA A CA 1
ATOM 1021 C C . ALA A 1 1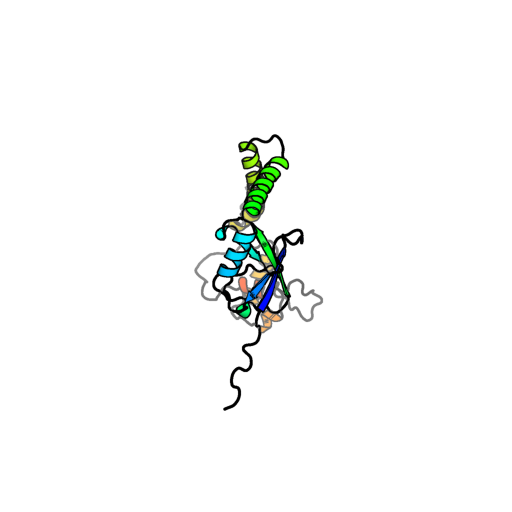35 ? 23.458 7.827 -9.575 1.00 87.19 135 ALA A C 1
ATOM 1023 O O . ALA A 1 135 ? 23.312 8.769 -10.353 1.00 87.19 135 ALA A O 1
ATOM 1024 N N . GLN A 1 136 ? 24.295 6.820 -9.835 1.00 79.56 136 GLN A N 1
ATOM 1025 C CA . GLN A 1 136 ? 25.104 6.717 -11.052 1.00 79.56 136 GLN A CA 1
ATOM 1026 C C . GLN A 1 136 ? 24.271 6.712 -12.346 1.00 79.56 136 GLN A C 1
ATOM 1028 O O . GLN A 1 136 ? 24.737 7.218 -13.365 1.00 79.56 136 GLN A O 1
ATOM 1033 N N . ALA A 1 137 ? 23.027 6.221 -12.312 1.00 78.94 137 ALA A N 1
ATOM 1034 C CA . ALA A 1 137 ? 22.143 6.200 -13.476 1.00 78.94 137 ALA A CA 1
ATOM 1035 C C . ALA A 1 137 ? 21.676 7.605 -13.899 1.00 78.94 137 ALA A C 1
ATOM 1037 O O . ALA A 1 137 ? 21.306 7.795 -15.052 1.00 78.94 137 ALA A O 1
ATOM 1038 N N . PHE A 1 138 ? 21.728 8.602 -13.006 1.00 79.12 138 PHE A N 1
ATOM 1039 C CA . PHE A 1 138 ? 21.389 9.986 -13.355 1.00 79.12 138 PHE A CA 1
ATOM 1040 C C . PHE A 1 138 ? 22.501 10.702 -14.128 1.00 79.12 138 PHE A C 1
ATOM 1042 O O . PHE A 1 138 ? 22.217 11.642 -14.865 1.00 79.12 138 PHE A O 1
ATOM 1049 N N . TRP A 1 139 ? 23.757 10.276 -13.965 1.00 78.62 139 TRP A N 1
ATOM 1050 C CA . TRP A 1 139 ? 24.908 10.898 -14.632 1.00 78.62 139 TRP A CA 1
ATOM 1051 C C . TRP A 1 139 ? 25.428 10.079 -15.818 1.00 78.62 139 TRP A C 1
ATOM 1053 O O . TRP A 1 139 ? 26.068 10.615 -16.725 1.00 78.62 139 TRP A O 1
ATOM 1063 N N . TYR A 1 140 ? 25.147 8.775 -15.834 1.00 73.50 140 TYR A N 1
ATOM 1064 C CA . TYR A 1 140 ? 25.523 7.893 -16.926 1.00 73.50 140 TYR A CA 1
ATOM 1065 C C . TYR A 1 140 ? 24.502 7.974 -18.066 1.00 73.50 140 TYR A C 1
ATOM 1067 O O . TYR A 1 140 ? 23.453 7.342 -18.037 1.00 73.50 140 TYR A O 1
ATOM 1075 N N . ALA A 1 141 ? 24.835 8.744 -19.102 1.00 64.69 141 ALA A N 1
ATOM 1076 C CA . ALA A 1 141 ? 24.038 8.860 -20.327 1.00 64.69 141 ALA A CA 1
ATOM 1077 C C . ALA A 1 141 ? 24.401 7.809 -21.404 1.00 64.69 141 ALA A C 1
ATOM 1079 O O . ALA A 1 141 ? 23.981 7.932 -22.556 1.00 64.69 141 ALA A O 1
ATOM 1080 N N . GLY A 1 142 ? 25.229 6.815 -21.060 1.00 67.88 142 GLY A N 1
ATOM 1081 C CA . GLY A 1 142 ? 25.621 5.725 -21.955 1.00 67.88 142 GLY A CA 1
ATOM 1082 C C . GLY A 1 142 ? 24.657 4.540 -21.892 1.00 67.88 142 GLY A C 1
ATOM 1083 O O . GLY A 1 142 ? 23.889 4.392 -20.945 1.00 67.88 142 GLY A O 1
ATOM 1084 N N . PHE A 1 143 ? 24.719 3.664 -22.892 1.00 70.69 143 PHE A N 1
ATOM 1085 C CA . PHE A 1 143 ? 24.066 2.358 -22.817 1.00 70.69 143 PHE A CA 1
ATOM 1086 C C . PHE A 1 143 ? 24.969 1.388 -22.053 1.00 70.69 143 PHE A C 1
ATOM 1088 O O . PHE A 1 143 ? 26.176 1.343 -22.292 1.00 70.69 143 PHE A O 1
ATOM 1095 N N . ILE A 1 144 ? 24.401 0.623 -21.120 1.00 69.56 144 ILE A N 1
ATOM 1096 C CA . ILE A 1 144 ? 25.175 -0.335 -20.328 1.00 69.56 144 ILE A CA 1
ATOM 1097 C C . ILE A 1 144 ? 25.539 -1.520 -21.225 1.00 69.56 144 ILE A C 1
ATOM 1099 O O . ILE A 1 144 ? 24.658 -2.222 -21.713 1.00 69.56 144 ILE A O 1
ATOM 1103 N N . MET A 1 145 ? 26.848 -1.725 -21.416 1.00 68.25 145 MET A N 1
ATOM 1104 C CA . MET A 1 145 ? 27.474 -2.866 -22.098 1.00 68.25 145 MET A CA 1
ATOM 1105 C C . MET A 1 145 ? 26.745 -3.275 -23.388 1.00 68.25 145 MET A C 1
ATOM 1107 O O . MET A 1 145 ? 26.931 -2.650 -24.438 1.00 68.25 145 MET A O 1
ATOM 1111 N N . ASP A 1 146 ? 25.900 -4.301 -23.300 1.00 70.62 146 ASP A N 1
ATOM 1112 C CA . ASP A 1 146 ? 25.289 -4.938 -24.455 1.00 70.62 146 ASP A CA 1
ATOM 1113 C C . ASP A 1 146 ? 24.157 -4.093 -25.061 1.00 70.62 146 ASP A C 1
ATOM 1115 O O . ASP A 1 146 ? 23.949 -4.135 -26.273 1.00 70.62 146 ASP A O 1
ATOM 1119 N N . ASP A 1 147 ? 23.491 -3.227 -24.290 1.00 77.44 147 ASP A N 1
ATOM 1120 C CA . ASP A 1 147 ? 22.396 -2.388 -24.803 1.00 77.44 147 ASP A CA 1
ATOM 1121 C C . ASP A 1 147 ? 22.841 -1.510 -25.982 1.00 77.44 147 ASP A C 1
ATOM 1123 O O . ASP A 1 147 ? 22.066 -1.255 -26.905 1.00 77.44 147 ASP A O 1
ATOM 1127 N N . THR A 1 148 ? 24.121 -1.126 -26.018 1.00 80.94 148 THR A N 1
ATOM 1128 C CA . THR A 1 148 ? 24.713 -0.386 -27.139 1.00 80.94 148 THR A CA 1
ATOM 1129 C C . THR A 1 148 ? 24.552 -1.141 -28.455 1.00 80.94 148 THR A C 1
ATOM 1131 O O . THR A 1 148 ? 24.193 -0.547 -29.470 1.00 80.94 148 THR A O 1
ATOM 1134 N N . VAL A 1 149 ? 24.808 -2.451 -28.467 1.00 78.12 149 VAL A N 1
ATOM 1135 C CA . VAL A 1 149 ? 24.751 -3.278 -29.681 1.00 78.12 149 VAL A CA 1
ATOM 1136 C C . VAL A 1 149 ? 23.304 -3.456 -30.127 1.00 78.12 149 VAL A C 1
ATOM 1138 O O . VAL A 1 149 ? 23.012 -3.280 -31.310 1.00 78.12 149 VAL A O 1
ATOM 1141 N N . GLY A 1 150 ? 22.396 -3.727 -29.184 1.00 81.38 150 GLY A N 1
ATOM 1142 C CA . GLY A 1 150 ? 20.963 -3.832 -29.460 1.00 81.38 150 GLY A CA 1
ATOM 1143 C C . GLY A 1 150 ? 20.395 -2.533 -30.032 1.00 81.38 150 GLY A C 1
ATOM 1144 O O . GLY A 1 150 ? 19.739 -2.542 -31.064 1.00 81.38 150 GLY A O 1
ATOM 1145 N N . VAL A 1 151 ? 20.717 -1.384 -29.441 1.00 83.75 151 VAL A N 1
ATOM 1146 C CA . VAL A 1 151 ? 20.187 -0.087 -29.890 1.00 83.75 151 VAL A CA 1
ATOM 1147 C C . VAL A 1 151 ? 20.826 0.392 -31.196 1.00 83.75 151 VAL A C 1
ATOM 1149 O O . VAL A 1 151 ? 20.125 0.918 -32.057 1.00 83.75 151 VAL A O 1
ATOM 1152 N N . SER A 1 152 ? 22.138 0.211 -31.376 1.00 81.94 152 SER A N 1
ATOM 1153 C CA . SER A 1 152 ? 22.854 0.721 -32.559 1.00 81.94 152 SER A CA 1
ATOM 1154 C C . SER A 1 152 ? 22.707 -0.147 -33.808 1.00 81.94 152 SER A C 1
ATOM 1156 O O . SER A 1 152 ? 22.871 0.363 -34.916 1.00 81.94 152 SER A O 1
ATOM 1158 N N . ARG A 1 153 ? 22.423 -1.448 -33.659 1.00 82.69 153 ARG A N 1
ATOM 1159 C CA . ARG A 1 153 ? 22.361 -2.385 -34.793 1.00 82.69 153 ARG A CA 1
ATOM 1160 C C . ARG A 1 153 ? 20.965 -2.899 -35.104 1.00 82.69 153 ARG A C 1
ATOM 1162 O O . ARG A 1 153 ? 20.768 -3.401 -36.207 1.00 82.69 153 ARG A O 1
ATOM 1169 N N . ASN A 1 154 ? 20.004 -2.792 -34.184 1.00 87.62 154 ASN A N 1
ATOM 1170 C CA . ASN A 1 154 ? 18.662 -3.309 -34.429 1.00 87.62 154 ASN A CA 1
ATOM 1171 C C . ASN A 1 154 ? 17.947 -2.468 -35.502 1.00 87.62 154 ASN A C 1
ATOM 1173 O O . ASN A 1 154 ? 17.671 -1.286 -35.266 1.00 87.62 154 ASN A O 1
ATOM 1177 N N . PRO A 1 155 ? 17.579 -3.056 -36.658 1.00 86.88 155 PRO A N 1
ATOM 1178 C CA . PRO A 1 155 ? 16.918 -2.328 -37.742 1.00 86.88 155 PRO A CA 1
ATOM 1179 C C . PRO A 1 155 ? 15.596 -1.679 -37.318 1.00 86.88 155 PRO A C 1
ATOM 1181 O O . PRO A 1 155 ? 15.231 -0.628 -37.838 1.00 86.88 155 PRO A O 1
ATOM 1184 N N . ASN A 1 156 ? 14.901 -2.249 -36.327 1.00 88.19 156 ASN A N 1
ATOM 1185 C CA . ASN A 1 156 ? 13.666 -1.678 -35.791 1.00 88.19 156 ASN A CA 1
ATOM 1186 C C . ASN A 1 156 ? 13.905 -0.395 -34.972 1.00 88.19 156 ASN A C 1
ATOM 1188 O O . ASN A 1 156 ? 12.962 0.364 -34.750 1.00 88.19 156 ASN A O 1
ATOM 1192 N N . VAL A 1 157 ? 15.145 -0.124 -34.550 1.00 87.38 157 VAL A N 1
ATOM 1193 C CA . VAL A 1 157 ? 15.540 1.082 -33.807 1.00 87.38 157 VAL A CA 1
ATOM 1194 C C . VAL A 1 157 ? 16.155 2.130 -34.734 1.00 87.38 157 VAL A C 1
ATOM 1196 O O . VAL A 1 157 ? 15.720 3.280 -34.712 1.00 87.38 157 VAL A O 1
ATOM 1199 N N . VAL A 1 158 ? 17.132 1.738 -35.564 1.00 85.00 158 VAL A N 1
ATOM 1200 C CA . VAL A 1 158 ? 17.884 2.667 -36.435 1.00 85.00 158 VAL A CA 1
ATOM 1201 C C . VAL A 1 158 ? 17.274 2.870 -37.822 1.00 85.00 158 VAL A C 1
ATOM 1203 O O . VAL A 1 158 ? 17.578 3.863 -38.477 1.00 85.00 158 VAL A O 1
ATOM 1206 N N . GLY A 1 159 ? 16.436 1.942 -38.289 1.00 83.25 159 GLY A N 1
ATOM 1207 C CA . GLY A 1 159 ? 15.874 1.977 -39.637 1.00 83.25 159 GLY A CA 1
ATOM 1208 C C . GLY A 1 159 ? 14.898 3.133 -39.831 1.00 83.25 159 GLY A C 1
ATOM 1209 O O . GLY A 1 159 ? 14.057 3.399 -38.969 1.00 83.25 159 GLY A O 1
ATOM 1210 N N . GLU A 1 160 ? 14.972 3.791 -40.988 1.00 81.75 160 GLU A N 1
ATOM 1211 C CA . GLU A 1 160 ? 14.098 4.917 -41.346 1.00 81.75 160 GLU A CA 1
ATOM 1212 C C . GLU A 1 160 ? 12.622 4.503 -41.379 1.00 81.75 160 GLU A C 1
ATOM 1214 O O . GLU A 1 160 ? 11.751 5.205 -40.862 1.00 81.75 160 GLU A O 1
ATOM 1219 N N . THR A 1 161 ? 12.346 3.314 -41.912 1.00 83.12 161 THR A N 1
ATOM 1220 C CA . THR A 1 161 ? 11.007 2.735 -41.990 1.00 83.12 161 THR A CA 1
ATOM 1221 C C . THR A 1 161 ? 10.731 1.827 -40.794 1.00 83.12 161 THR A C 1
ATOM 1223 O O . THR A 1 161 ? 11.610 1.126 -40.293 1.00 83.12 161 THR A O 1
ATOM 1226 N N . PHE A 1 162 ? 9.494 1.868 -40.296 1.00 87.19 162 PHE A N 1
ATOM 1227 C CA . PHE A 1 162 ? 9.035 1.016 -39.201 1.00 87.19 162 PHE A CA 1
ATOM 1228 C C . PHE A 1 162 ? 8.085 -0.050 -39.741 1.00 87.19 162 PHE A C 1
ATOM 1230 O O . PHE A 1 162 ? 7.122 0.281 -40.430 1.00 87.19 162 PHE A O 1
ATOM 1237 N N . SER A 1 163 ? 8.321 -1.312 -39.383 1.00 90.50 163 SER A N 1
ATOM 1238 C CA . SER A 1 163 ? 7.415 -2.419 -39.682 1.00 90.50 163 SER A CA 1
ATOM 1239 C C . SER A 1 163 ? 7.070 -3.159 -38.398 1.00 90.50 163 SER A C 1
ATOM 1241 O O . SER A 1 163 ? 7.930 -3.761 -37.757 1.00 90.50 163 SER A O 1
ATOM 1243 N N . PHE A 1 164 ? 5.786 -3.153 -38.039 1.00 90.00 164 PHE A N 1
ATOM 1244 C CA . PHE A 1 164 ? 5.299 -3.891 -36.875 1.00 90.00 164 PHE A CA 1
ATOM 1245 C C . PHE A 1 164 ? 5.503 -5.406 -37.034 1.00 90.00 164 PHE A C 1
ATOM 1247 O O . PHE A 1 164 ? 5.761 -6.114 -36.066 1.00 90.00 164 PHE A O 1
ATOM 1254 N N . ASN A 1 165 ? 5.443 -5.902 -38.273 1.00 90.81 165 ASN A N 1
ATOM 1255 C CA . ASN A 1 165 ? 5.679 -7.308 -38.575 1.00 90.81 165 ASN A CA 1
ATOM 1256 C C . ASN A 1 165 ? 7.138 -7.713 -38.287 1.00 90.81 165 ASN A C 1
ATOM 1258 O O . ASN A 1 165 ? 7.371 -8.737 -37.650 1.00 90.81 165 ASN A O 1
ATOM 1262 N N . GLU A 1 166 ? 8.104 -6.875 -38.674 1.00 89.19 166 GLU A N 1
ATOM 1263 C CA . GLU A 1 166 ? 9.528 -7.103 -38.386 1.00 89.19 166 GLU A CA 1
ATOM 1264 C C . GLU A 1 166 ? 9.857 -6.941 -36.897 1.00 89.19 166 GLU A C 1
ATOM 1266 O O . GLU A 1 166 ? 10.705 -7.664 -36.377 1.00 89.19 166 GLU A O 1
ATOM 1271 N N . LEU A 1 167 ? 9.168 -6.043 -36.182 1.00 90.50 167 LEU A N 1
ATOM 1272 C CA . LEU A 1 167 ? 9.309 -5.904 -34.729 1.00 90.50 167 LEU A CA 1
ATOM 1273 C C . LEU A 1 167 ? 8.917 -7.188 -33.989 1.00 90.50 167 LEU A C 1
ATOM 1275 O O . LEU A 1 167 ? 9.584 -7.575 -33.037 1.00 90.50 167 LEU A O 1
ATOM 1279 N N . MET A 1 168 ? 7.852 -7.856 -34.434 1.00 91.19 168 MET A N 1
ATOM 1280 C CA . MET A 1 168 ? 7.354 -9.078 -33.796 1.00 91.19 168 MET A CA 1
ATOM 1281 C C . MET A 1 168 ? 8.129 -10.339 -34.196 1.00 91.19 168 MET A C 1
ATOM 1283 O O . MET A 1 168 ? 7.948 -11.382 -33.575 1.00 91.19 168 MET A O 1
ATOM 1287 N N . ARG A 1 169 ? 8.979 -10.264 -35.227 1.00 89.50 169 ARG A N 1
ATOM 1288 C CA . ARG A 1 169 ? 9.775 -11.395 -35.738 1.00 89.50 169 ARG A CA 1
ATOM 1289 C C . ARG A 1 169 ? 11.254 -11.320 -35.372 1.00 89.50 169 ARG A C 1
ATOM 1291 O O . ARG A 1 169 ? 11.995 -12.264 -35.658 1.00 89.50 169 ARG A O 1
ATOM 1298 N N . ARG A 1 170 ? 11.683 -10.216 -34.758 1.00 87.94 170 ARG A N 1
ATOM 1299 C CA . ARG A 1 170 ? 13.064 -9.982 -34.337 1.00 87.94 170 ARG A CA 1
ATOM 1300 C C . ARG A 1 170 ? 13.162 -9.806 -32.831 1.00 87.94 170 ARG A C 1
ATOM 1302 O O . ARG A 1 170 ? 12.245 -9.308 -32.186 1.00 87.94 170 ARG A O 1
ATOM 1309 N N . ASP A 1 171 ? 14.302 -10.189 -32.281 1.00 88.94 171 ASP A N 1
ATOM 1310 C CA . ASP A 1 171 ? 14.615 -9.950 -30.880 1.00 88.94 171 ASP A CA 1
ATOM 1311 C C . ASP A 1 171 ? 15.182 -8.534 -30.642 1.00 88.94 171 ASP A C 1
ATOM 1313 O O . ASP A 1 171 ? 15.304 -7.706 -31.554 1.00 88.94 171 ASP A O 1
ATOM 1317 N N . PHE A 1 172 ? 15.539 -8.241 -29.388 1.00 88.25 172 PHE A N 1
ATOM 1318 C CA . PHE A 1 172 ? 16.159 -6.974 -28.998 1.00 88.25 172 PHE A CA 1
ATOM 1319 C C . PHE A 1 172 ? 17.482 -6.695 -29.736 1.00 88.25 172 PHE A C 1
ATOM 1321 O O . PHE A 1 172 ? 17.801 -5.534 -29.989 1.00 88.25 172 PHE A O 1
ATOM 1328 N N . TRP A 1 173 ? 18.205 -7.736 -30.157 1.00 87.25 173 TRP A N 1
ATOM 1329 C CA . TRP A 1 173 ? 19.464 -7.645 -30.905 1.00 87.25 173 TRP A CA 1
ATOM 1330 C C . TRP A 1 173 ? 19.258 -7.421 -32.409 1.00 87.25 173 TRP A C 1
ATOM 1332 O O . TRP A 1 173 ? 20.218 -7.156 -33.131 1.00 87.25 173 TRP A O 1
ATOM 1342 N N . GLY A 1 174 ? 18.015 -7.506 -32.893 1.00 85.06 174 GLY A N 1
ATOM 1343 C CA . GLY A 1 174 ? 17.674 -7.392 -34.308 1.00 85.06 174 GLY A CA 1
ATOM 1344 C C . GLY A 1 174 ? 17.827 -8.701 -35.088 1.00 85.06 174 GLY A C 1
ATOM 1345 O O . GLY A 1 174 ? 17.778 -8.670 -36.320 1.00 85.06 174 GLY A O 1
ATOM 1346 N N . LEU A 1 175 ? 17.996 -9.836 -34.407 1.00 87.00 175 LEU A N 1
ATOM 1347 C CA . LEU A 1 175 ? 18.114 -11.161 -35.013 1.00 87.00 175 LEU A CA 1
ATOM 1348 C C . LEU A 1 175 ? 16.732 -11.799 -35.220 1.00 87.00 175 LEU A C 1
ATOM 1350 O O . LEU A 1 175 ? 15.825 -11.556 -34.423 1.00 87.00 175 LEU A O 1
ATOM 1354 N N . PRO A 1 176 ? 16.541 -12.618 -36.273 1.00 87.00 176 PRO A N 1
ATOM 1355 C CA . PRO A 1 176 ? 15.285 -13.324 -36.499 1.00 87.00 176 PRO A CA 1
ATOM 1356 C C . PRO A 1 176 ? 15.051 -14.378 -35.409 1.00 87.00 176 PRO A C 1
ATOM 1358 O O . PRO A 1 176 ? 15.871 -15.274 -35.204 1.00 87.00 176 PRO A O 1
ATOM 1361 N N . MET A 1 177 ? 13.902 -14.294 -34.739 1.00 83.62 177 MET A N 1
ATOM 1362 C CA . MET A 1 177 ? 13.522 -15.216 -33.659 1.00 83.62 177 MET A CA 1
ATOM 1363 C C . MET A 1 177 ? 13.093 -16.595 -34.160 1.00 83.62 177 MET A C 1
ATOM 1365 O O . MET A 1 177 ? 13.126 -17.575 -33.421 1.00 83.62 177 MET A O 1
ATOM 1369 N N . HIS A 1 178 ? 12.663 -16.678 -35.418 1.00 77.56 178 HIS A N 1
ATOM 1370 C CA . HIS A 1 178 ? 12.181 -17.909 -36.025 1.00 77.56 178 HIS A CA 1
ATOM 1371 C C . HIS A 1 178 ? 13.237 -18.445 -36.998 1.00 77.56 178 HIS A C 1
ATOM 1373 O O . HIS A 1 178 ? 13.598 -17.762 -37.953 1.00 77.56 178 HIS A O 1
ATOM 1379 N N . GLY A 1 179 ? 13.723 -19.667 -36.762 1.00 69.25 179 GLY A N 1
ATOM 1380 C CA . GLY A 1 179 ? 14.576 -20.403 -37.707 1.00 69.25 179 GLY A CA 1
ATOM 1381 C C . GLY A 1 179 ? 16.059 -20.525 -37.341 1.00 69.25 179 GLY A C 1
ATOM 1382 O O . GLY A 1 179 ? 16.756 -21.316 -37.965 1.00 69.25 179 GLY A O 1
ATOM 1383 N N . SER A 1 180 ? 16.544 -19.825 -36.313 1.00 60.25 180 SER A N 1
ATOM 1384 C CA . SER A 1 180 ? 17.870 -20.075 -35.731 1.00 60.25 180 SER A CA 1
ATOM 1385 C C . SER A 1 180 ? 17.700 -20.667 -34.331 1.00 60.25 180 SER A C 1
ATOM 1387 O O . SER A 1 180 ? 16.741 -20.332 -33.643 1.00 60.25 180 SER A O 1
ATOM 1389 N N . GLY A 1 181 ? 18.590 -21.563 -33.892 1.00 60.59 181 GLY A N 1
ATOM 1390 C CA . GLY A 1 181 ? 18.535 -22.213 -32.567 1.00 60.59 181 GLY A CA 1
ATOM 1391 C C . GLY A 1 181 ? 18.735 -21.268 -31.370 1.00 60.59 181 GLY A C 1
ATOM 1392 O O . GLY A 1 181 ? 19.117 -21.710 -30.288 1.00 60.59 181 GLY A O 1
ATOM 1393 N N . TRP A 1 182 ? 18.530 -19.965 -31.567 1.00 58.59 182 TRP A N 1
ATOM 1394 C CA . TRP A 1 182 ? 18.658 -18.928 -30.563 1.00 58.59 182 TRP A CA 1
ATOM 1395 C C . TRP A 1 182 ? 17.376 -18.821 -29.734 1.00 58.59 182 TRP A C 1
ATOM 1397 O O . TRP A 1 182 ? 16.256 -18.927 -30.225 1.00 58.59 182 TRP A O 1
ATOM 1407 N N . THR A 1 183 ? 17.544 -18.645 -28.431 1.00 56.34 183 THR A N 1
ATOM 1408 C CA . THR A 1 183 ? 16.455 -18.673 -27.453 1.00 56.34 183 THR A CA 1
ATOM 1409 C C . THR A 1 183 ? 15.744 -17.315 -27.368 1.00 56.34 183 THR A C 1
ATOM 1411 O O . THR A 1 183 ? 16.393 -16.273 -27.317 1.00 56.34 183 THR A O 1
ATOM 1414 N N . ASN A 1 184 ? 14.406 -17.320 -27.270 1.00 66.56 184 ASN A N 1
ATOM 1415 C CA . ASN A 1 184 ? 13.521 -16.140 -27.154 1.00 66.56 184 ASN A CA 1
ATOM 1416 C C . ASN A 1 184 ? 13.767 -15.236 -25.919 1.00 66.56 184 ASN A C 1
ATOM 1418 O O . ASN A 1 184 ? 12.975 -14.335 -25.645 1.00 66.56 184 ASN A O 1
ATOM 1422 N N . LYS A 1 185 ? 14.848 -15.441 -25.155 1.00 70.50 185 LYS A N 1
ATOM 1423 C CA . LYS A 1 185 ? 15.183 -14.695 -23.925 1.00 70.50 185 LYS A CA 1
ATOM 1424 C C . LYS A 1 185 ? 15.320 -13.182 -24.136 1.00 70.50 185 LYS A C 1
ATOM 1426 O O . LYS A 1 185 ? 15.224 -12.417 -23.177 1.00 70.50 185 LYS A O 1
ATOM 1431 N N . SER A 1 186 ? 15.529 -12.747 -25.376 1.00 81.88 186 SER A N 1
ATOM 1432 C CA . SER A 1 186 ? 15.694 -11.340 -25.744 1.00 81.88 186 SER A CA 1
ATOM 1433 C C . SER A 1 186 ? 14.494 -10.753 -26.497 1.00 81.88 186 SER A C 1
ATOM 1435 O O . SER A 1 186 ? 14.621 -9.680 -27.079 1.00 81.88 186 SER A O 1
ATOM 1437 N N . PHE A 1 187 ? 13.319 -11.396 -26.478 1.00 89.81 187 PHE A N 1
ATOM 1438 C CA . PHE A 1 187 ? 12.108 -10.807 -27.056 1.00 89.81 187 PHE A CA 1
ATOM 1439 C C . PHE A 1 187 ? 11.557 -9.680 -26.172 1.00 89.81 187 PHE A C 1
ATOM 1441 O O . PHE A 1 187 ? 10.982 -9.928 -25.113 1.00 89.81 187 PHE A O 1
ATOM 1448 N N . ARG A 1 188 ? 11.772 -8.426 -26.588 1.00 90.06 188 ARG A N 1
ATOM 1449 C CA . ARG A 1 188 ? 11.409 -7.220 -25.820 1.00 90.06 188 ARG A CA 1
ATOM 1450 C C . ARG A 1 188 ? 10.872 -6.112 -26.737 1.00 90.06 188 ARG A C 1
ATOM 1452 O O . ARG A 1 188 ? 11.461 -5.033 -26.798 1.00 90.06 188 ARG A O 1
ATOM 1459 N N . PRO A 1 189 ? 9.763 -6.347 -27.459 1.00 89.31 189 PRO A N 1
ATOM 1460 C CA . PRO A 1 189 ? 9.283 -5.429 -28.495 1.00 89.31 189 PRO A CA 1
ATOM 1461 C C . PRO A 1 189 ? 8.989 -4.021 -27.956 1.00 89.31 189 PRO A C 1
ATOM 1463 O O . PRO A 1 189 ? 9.296 -3.030 -28.615 1.00 89.31 189 PRO A O 1
ATOM 1466 N N . LEU A 1 190 ? 8.468 -3.913 -26.728 1.00 90.19 190 LEU A N 1
ATOM 1467 C CA . LEU A 1 190 ? 8.211 -2.621 -26.082 1.00 90.19 190 LEU A CA 1
ATOM 1468 C C . LEU A 1 190 ? 9.507 -1.871 -25.743 1.00 90.19 190 LEU A C 1
ATOM 1470 O O . LEU A 1 190 ? 9.604 -0.675 -25.996 1.00 90.19 190 LEU A O 1
ATOM 1474 N N . THR A 1 191 ? 10.527 -2.569 -25.240 1.00 88.44 191 THR A N 1
ATOM 1475 C CA . THR A 1 191 ? 11.846 -1.979 -24.956 1.00 88.44 191 THR A CA 1
ATOM 1476 C C . THR A 1 191 ? 12.549 -1.530 -26.240 1.00 88.44 191 THR A C 1
ATOM 1478 O O . THR A 1 191 ? 13.151 -0.462 -26.286 1.00 88.44 191 THR A O 1
ATOM 1481 N N . THR A 1 192 ? 12.439 -2.298 -27.326 1.00 89.19 192 THR A N 1
ATOM 1482 C CA . THR A 1 192 ? 12.953 -1.886 -28.642 1.00 89.19 192 THR A CA 1
ATOM 1483 C C . THR A 1 192 ? 12.267 -0.607 -29.132 1.00 89.19 192 THR A C 1
ATOM 1485 O O . THR A 1 192 ? 12.936 0.297 -29.631 1.00 89.19 192 THR A O 1
ATOM 1488 N N . LEU A 1 193 ? 10.949 -0.479 -28.934 1.00 88.56 193 LEU A N 1
ATOM 1489 C CA . LEU A 1 193 ? 10.199 0.727 -29.297 1.00 88.56 193 LEU A CA 1
ATOM 1490 C C . LEU A 1 193 ? 10.622 1.964 -28.500 1.00 88.56 193 LEU A C 1
ATOM 1492 O O . LEU A 1 193 ? 10.705 3.040 -29.086 1.00 88.56 193 LEU A O 1
ATOM 1496 N N . THR A 1 194 ? 10.941 1.831 -27.208 1.00 85.81 194 THR A N 1
ATOM 1497 C CA . THR A 1 194 ? 11.377 2.981 -26.394 1.00 85.81 194 THR A CA 1
ATOM 1498 C C . THR A 1 194 ? 12.680 3.616 -26.886 1.00 85.81 194 THR A C 1
ATOM 1500 O O . THR A 1 194 ? 12.903 4.800 -26.650 1.00 85.81 194 THR A O 1
ATOM 1503 N N . PHE A 1 195 ? 13.520 2.868 -27.612 1.00 84.75 195 PHE A N 1
ATOM 1504 C CA . PHE A 1 195 ? 14.759 3.390 -28.199 1.00 84.75 195 PHE A CA 1
ATOM 1505 C C . PHE A 1 195 ? 14.589 3.963 -29.608 1.00 84.75 195 PHE A C 1
ATOM 1507 O O . PHE A 1 195 ? 15.470 4.682 -30.088 1.00 84.75 195 PHE A O 1
ATOM 1514 N N . ARG A 1 196 ? 13.472 3.678 -30.289 1.00 82.31 196 ARG A N 1
ATOM 1515 C CA . ARG A 1 196 ? 13.217 4.193 -31.636 1.00 82.31 196 ARG A CA 1
ATOM 1516 C C . ARG A 1 196 ? 12.914 5.692 -31.558 1.00 82.31 196 ARG A C 1
ATOM 1518 O O . ARG A 1 196 ? 11.829 6.100 -31.149 1.00 82.31 196 ARG A O 1
ATOM 1525 N N . LYS A 1 197 ? 13.862 6.532 -31.981 1.00 68.94 197 LYS A N 1
ATOM 1526 C CA . LYS A 1 197 ? 13.646 7.985 -32.060 1.00 68.94 197 LYS A CA 1
ATOM 1527 C C . LYS A 1 197 ? 12.637 8.307 -33.175 1.00 68.94 197 LYS A C 1
ATOM 1529 O O . LYS A 1 197 ? 12.794 7.809 -34.291 1.00 68.94 197 LYS A O 1
ATOM 1534 N N . PRO A 1 198 ? 11.624 9.155 -32.928 1.00 59.84 198 PRO A N 1
ATOM 1535 C CA . PRO A 1 198 ? 10.745 9.627 -33.988 1.00 59.84 198 PRO A CA 1
ATOM 1536 C C . PRO A 1 198 ? 11.547 10.459 -35.010 1.00 59.84 198 PRO A C 1
ATOM 1538 O O . PRO A 1 198 ? 12.428 11.230 -34.618 1.00 59.84 198 PRO A O 1
ATOM 1541 N N . PRO A 1 199 ? 11.233 10.368 -36.316 1.00 54.84 199 PRO A N 1
ATOM 1542 C CA . PRO A 1 199 ? 12.050 10.921 -37.405 1.00 54.84 199 PRO A CA 1
ATOM 1543 C C . PRO A 1 199 ? 12.246 12.451 -37.399 1.00 54.84 199 PRO A C 1
ATOM 1545 O O . PRO A 1 199 ? 12.988 12.970 -38.224 1.00 54.84 199 PRO A O 1
ATOM 1548 N N . ARG A 1 200 ? 11.622 13.199 -36.477 1.00 50.50 200 ARG A N 1
ATOM 1549 C CA . ARG A 1 200 ? 11.694 14.673 -36.422 1.00 50.50 200 ARG A CA 1
ATOM 1550 C C . ARG A 1 200 ? 12.694 15.246 -35.415 1.00 50.50 200 ARG A C 1
ATOM 1552 O O . ARG A 1 200 ? 12.825 16.461 -35.347 1.00 50.50 200 ARG A O 1
ATOM 1559 N N . PHE A 1 201 ? 13.419 14.420 -34.660 1.00 45.84 201 PHE A N 1
ATOM 1560 C CA . PHE A 1 201 ? 14.410 14.893 -33.680 1.00 45.84 201 PHE A CA 1
ATOM 1561 C C . PHE A 1 201 ? 15.841 14.527 -34.096 1.00 45.84 201 PHE A C 1
ATOM 1563 O O . PHE A 1 201 ? 16.593 13.892 -33.362 1.00 45.84 201 PHE A O 1
ATOM 1570 N N . ARG A 1 202 ? 16.227 14.923 -35.313 1.00 48.28 202 ARG A N 1
ATOM 1571 C CA . ARG A 1 202 ? 17.631 14.942 -35.746 1.00 48.28 202 ARG A CA 1
ATOM 1572 C C . ARG A 1 202 ? 18.115 16.394 -35.786 1.00 48.28 202 ARG A C 1
ATOM 1574 O O . ARG A 1 202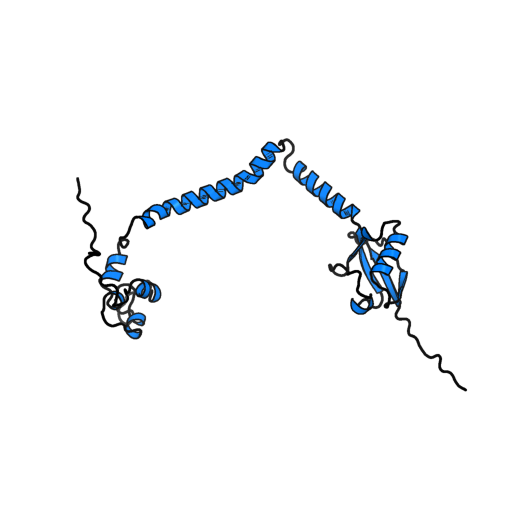 ? 18.502 16.896 -36.833 1.00 48.28 202 ARG A O 1
ATOM 1581 N N . SER A 1 203 ? 18.050 17.095 -34.650 1.00 42.94 203 SER A N 1
ATOM 1582 C CA . SER A 1 203 ? 18.773 18.360 -34.506 1.00 42.94 203 SER A CA 1
ATOM 1583 C C . SER A 1 203 ? 20.248 18.043 -34.276 1.00 42.94 203 SER A C 1
ATOM 1585 O O . SER A 1 203 ? 20.595 17.420 -33.275 1.00 42.94 203 SER A O 1
ATOM 1587 N N . SER A 1 204 ? 21.075 18.445 -35.239 1.00 47.06 204 SER A N 1
ATOM 1588 C CA . SER A 1 204 ? 22.466 18.881 -35.080 1.00 47.06 204 SER A CA 1
ATOM 1589 C C . SER A 1 204 ? 23.269 18.260 -33.917 1.00 47.06 204 SER A C 1
ATOM 1591 O O . SER A 1 204 ? 23.140 18.654 -32.761 1.00 47.06 204 SER A O 1
ATOM 1593 N N . GLY A 1 205 ? 24.175 17.338 -34.250 1.00 45.50 205 GLY A N 1
ATOM 1594 C CA . GLY A 1 205 ? 25.506 17.337 -33.632 1.00 45.50 205 GLY A CA 1
ATOM 1595 C C . GLY A 1 205 ? 25.734 16.644 -32.285 1.00 45.50 205 GLY A C 1
ATOM 1596 O O . GLY A 1 205 ? 26.827 16.797 -31.752 1.00 45.50 205 GLY A O 1
ATOM 1597 N N . SER A 1 206 ? 24.809 15.856 -31.728 1.00 43.88 206 SER A N 1
ATOM 1598 C CA . SER A 1 206 ? 25.178 14.951 -30.621 1.00 43.88 206 SER A CA 1
ATOM 1599 C C . SER A 1 206 ? 25.545 13.568 -31.156 1.00 43.88 206 SER A C 1
ATOM 1601 O O . SER A 1 206 ? 24.692 12.712 -31.393 1.00 43.88 206 SER A O 1
ATOM 1603 N N . GLU A 1 207 ? 26.844 13.359 -31.369 1.00 46.50 207 GLU A N 1
ATOM 1604 C CA . GLU A 1 207 ? 27.425 12.024 -31.481 1.00 46.50 207 GLU A CA 1
ATOM 1605 C C . GLU A 1 207 ? 27.049 11.220 -30.228 1.00 46.50 207 GLU A C 1
ATOM 1607 O O . GLU A 1 207 ? 27.610 11.403 -29.150 1.00 46.50 207 GLU A O 1
ATOM 1612 N N . PHE A 1 208 ? 26.096 10.299 -30.371 1.00 46.88 208 PHE A N 1
ATOM 1613 C CA . PHE A 1 208 ? 25.902 9.179 -29.446 1.00 46.88 208 PHE A CA 1
ATOM 1614 C C . PHE A 1 208 ? 27.013 8.140 -29.685 1.00 46.88 208 PHE A C 1
ATOM 1616 O O . PHE A 1 208 ? 26.758 6.992 -30.039 1.00 46.88 208 PHE A O 1
ATOM 1623 N N . GLY A 1 209 ? 28.265 8.575 -29.560 1.00 45.09 209 GLY A N 1
ATOM 1624 C CA . GLY A 1 209 ? 29.437 7.715 -29.471 1.00 45.09 209 GLY A CA 1
ATOM 1625 C C . GLY A 1 209 ? 29.946 7.714 -28.029 1.00 45.09 209 GLY A C 1
ATOM 1626 O O . GLY A 1 209 ? 29.762 8.710 -27.324 1.00 45.09 209 GLY A O 1
ATOM 1627 N N . PRO A 1 210 ? 30.579 6.629 -27.550 1.00 40.84 210 PRO A N 1
ATOM 1628 C CA . PRO A 1 210 ? 31.241 6.651 -26.254 1.00 40.84 210 PRO A CA 1
ATOM 1629 C C . PRO A 1 210 ? 32.270 7.786 -26.270 1.00 40.84 210 PRO A C 1
ATOM 1631 O O . PRO A 1 210 ? 33.231 7.745 -27.041 1.00 40.84 210 PRO A O 1
ATOM 1634 N N . LYS A 1 211 ? 32.069 8.819 -25.440 1.00 45.03 211 LYS A N 1
ATOM 1635 C CA . LYS A 1 211 ? 33.120 9.804 -25.175 1.00 45.03 211 LYS A CA 1
ATOM 1636 C C . LYS A 1 211 ? 34.323 9.018 -24.667 1.00 45.03 211 LYS A C 1
ATOM 1638 O O . LYS A 1 211 ? 34.255 8.435 -23.586 1.00 45.03 211 LYS A O 1
ATOM 1643 N N . ARG A 1 212 ? 35.394 8.959 -25.466 1.00 40.97 212 ARG A N 1
ATOM 1644 C CA . ARG A 1 212 ? 36.673 8.396 -25.029 1.00 40.97 212 ARG A CA 1
ATOM 1645 C C . ARG A 1 212 ? 37.061 9.124 -23.748 1.00 40.97 212 ARG A C 1
ATOM 1647 O O . ARG A 1 212 ? 37.241 10.339 -23.754 1.00 40.97 212 ARG A O 1
ATOM 1654 N N . ILE A 1 213 ? 37.131 8.382 -22.652 1.00 46.47 213 ILE A N 1
ATOM 1655 C CA . ILE A 1 213 ? 37.745 8.867 -21.425 1.00 46.47 213 ILE A CA 1
ATOM 1656 C C . ILE A 1 213 ? 39.233 8.964 -21.757 1.00 46.47 213 ILE A C 1
ATOM 1658 O O . ILE A 1 213 ? 39.874 7.940 -21.990 1.00 46.47 213 ILE A O 1
ATOM 1662 N N . ASN A 1 214 ? 39.759 10.184 -21.870 1.00 38.00 214 ASN A N 1
ATOM 1663 C CA . ASN A 1 214 ? 41.198 10.386 -21.972 1.00 38.00 214 ASN A CA 1
ATOM 1664 C C . ASN A 1 214 ? 41.824 9.866 -20.677 1.00 38.00 214 ASN A C 1
ATOM 1666 O O . ASN A 1 214 ? 41.546 10.379 -19.594 1.00 38.00 214 ASN A O 1
ATOM 1670 N N . THR A 1 215 ? 42.608 8.802 -20.805 1.00 39.72 215 THR A N 1
ATOM 1671 C CA . THR A 1 215 ? 43.456 8.268 -19.744 1.00 39.72 215 THR A CA 1
ATOM 1672 C C . THR A 1 215 ? 44.536 9.308 -19.4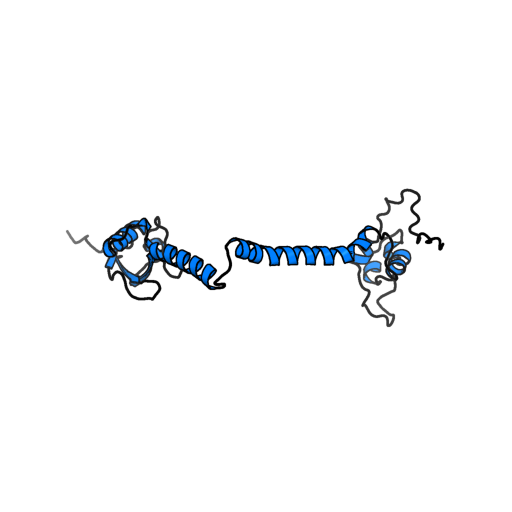37 1.00 39.72 215 THR A C 1
ATOM 1674 O O . THR A 1 215 ? 45.145 9.838 -20.368 1.00 39.72 215 THR A O 1
ATOM 1677 N N . ILE A 1 216 ? 44.700 9.634 -18.153 1.00 44.69 216 ILE A N 1
ATOM 1678 C CA . ILE A 1 216 ? 45.843 10.393 -17.621 1.00 44.69 216 ILE A CA 1
ATOM 1679 C C . ILE A 1 216 ? 47.024 9.432 -17.504 1.00 44.69 216 ILE A C 1
ATOM 1681 O O . ILE A 1 216 ? 46.770 8.280 -17.081 1.00 44.69 216 ILE A O 1
#

Radius of gyration: 38.08 Å; chains: 1; bounding box: 121×41×77 Å

Sequence (216 aa):
MDDSAAALGDDSVNITGSNLSGSIVWGPENVPARESIESLRRLVARGMQKQPHRIRLVKDSEVLKGESTLASQGLKGEVQLQVVTQDFTEKIKEMQASMGVKIMPGLSDAEMRKAEVFPYLALLVGQLLILATYAQAFWYAGFIMDDTVGVSRNPNVVGETFSFNELMRRDFWGLPMHGSGWTNKSFRPLTTLTFRKPPRFRSSGSEFGPKRINTI

pLDDT: mean 75.69, std 15.57, range [35.44, 96.94]